Protein AF-A0A7Y5QGY8-F1 (afdb_monomer_lite)

Structure (mmCIF, N/CA/C/O backbone):
data_AF-A0A7Y5QGY8-F1
#
_entry.id   AF-A0A7Y5QGY8-F1
#
loop_
_atom_site.group_PDB
_atom_site.id
_atom_site.type_symbol
_atom_site.label_atom_id
_atom_site.label_alt_id
_atom_site.label_comp_id
_atom_site.label_asym_id
_atom_site.label_entity_id
_atom_site.label_seq_id
_atom_site.pdbx_PDB_ins_code
_atom_site.Cartn_x
_atom_site.Cartn_y
_atom_site.Cartn_z
_atom_site.occupancy
_atom_site.B_iso_or_equiv
_atom_site.auth_seq_id
_atom_site.auth_comp_id
_atom_site.auth_asym_id
_atom_site.auth_atom_id
_atom_site.pdbx_PDB_model_num
ATOM 1 N N . VAL A 1 1 ? -10.391 1.246 -21.390 1.00 39.66 1 VAL A N 1
ATOM 2 C CA . VAL A 1 1 ? -10.510 1.696 -22.800 1.00 39.66 1 VAL A CA 1
ATOM 3 C C . VAL A 1 1 ? -9.144 2.037 -23.388 1.00 39.66 1 VAL A C 1
ATOM 5 O O . VAL A 1 1 ? -8.747 1.354 -24.314 1.00 39.66 1 VAL A O 1
ATOM 8 N N . TYR A 1 2 ? -8.371 2.968 -22.811 1.00 42.78 2 TYR A N 1
ATOM 9 C CA . TYR A 1 2 ? -7.034 3.327 -23.326 1.00 42.78 2 TYR A CA 1
ATOM 10 C C . TYR A 1 2 ? -6.026 2.159 -23.296 1.00 42.78 2 TYR A C 1
ATOM 12 O O . TYR A 1 2 ? -5.508 1.772 -24.331 1.00 42.78 2 TYR A O 1
ATOM 20 N N . ALA A 1 3 ? -5.871 1.477 -22.153 1.00 42.97 3 ALA A N 1
ATOM 21 C CA . ALA A 1 3 ? -5.042 0.266 -22.050 1.00 42.97 3 ALA A CA 1
ATOM 22 C C . ALA A 1 3 ? -5.498 -0.883 -22.979 1.00 42.97 3 ALA A C 1
ATOM 24 O O . ALA A 1 3 ? -4.686 -1.688 -23.412 1.00 42.97 3 ALA A O 1
ATOM 25 N N . ALA A 1 4 ? -6.793 -0.943 -23.318 1.00 43.06 4 ALA A N 1
ATOM 26 C CA . ALA A 1 4 ? -7.343 -1.942 -24.236 1.00 43.06 4 ALA A CA 1
ATOM 27 C C . ALA A 1 4 ? -7.070 -1.585 -25.707 1.00 43.06 4 ALA A C 1
ATOM 29 O O . ALA A 1 4 ? -6.765 -2.472 -26.490 1.00 43.06 4 ALA A O 1
ATOM 30 N N . LEU A 1 5 ? -7.114 -0.297 -26.066 1.00 44.53 5 LEU A N 1
ATOM 31 C CA . LEU A 1 5 ? -6.685 0.210 -27.376 1.00 44.53 5 LEU A CA 1
ATOM 32 C C . LEU A 1 5 ? -5.182 0.000 -27.597 1.00 44.53 5 LEU A C 1
ATOM 34 O O . LEU A 1 5 ? -4.765 -0.339 -28.698 1.00 44.53 5 LEU A O 1
ATOM 38 N N . VAL A 1 6 ? -4.400 0.145 -26.530 1.00 48.50 6 VAL A N 1
ATOM 39 C CA . VAL A 1 6 ? -2.947 -0.042 -26.500 1.00 48.50 6 VAL A CA 1
ATOM 40 C C . VAL A 1 6 ? -2.548 -1.523 -26.589 1.00 48.50 6 VAL A C 1
ATOM 42 O O . VAL A 1 6 ? -1.654 -1.884 -27.350 1.00 48.50 6 VAL A O 1
ATOM 45 N N . LEU A 1 7 ? -3.251 -2.413 -25.880 1.00 46.03 7 LEU A N 1
ATOM 46 C CA . LEU A 1 7 ? -3.074 -3.861 -26.033 1.00 46.03 7 LEU A CA 1
ATOM 47 C C . LEU A 1 7 ? -3.529 -4.330 -27.427 1.00 46.03 7 LEU A C 1
ATOM 49 O O . LEU A 1 7 ? -2.897 -5.191 -28.030 1.00 46.03 7 LEU A O 1
ATOM 53 N N . TYR A 1 8 ? -4.599 -3.736 -27.962 1.00 48.94 8 TYR A N 1
ATOM 54 C CA . TYR A 1 8 ? -5.118 -4.029 -29.297 1.00 48.94 8 TYR A CA 1
ATOM 55 C C . TYR A 1 8 ? -4.162 -3.587 -30.415 1.00 48.94 8 TYR A C 1
ATOM 57 O O . TYR A 1 8 ? -3.969 -4.347 -31.359 1.00 48.94 8 TYR A O 1
ATOM 65 N N . SER A 1 9 ? -3.525 -2.414 -30.317 1.00 49.47 9 SER A N 1
ATOM 66 C CA . SER A 1 9 ? -2.529 -1.971 -31.305 1.00 49.47 9 SER A CA 1
ATOM 67 C C . SER A 1 9 ? -1.254 -2.818 -31.263 1.00 49.47 9 SER A C 1
ATOM 69 O O . SER A 1 9 ? -0.756 -3.200 -32.320 1.00 49.47 9 SER A O 1
ATOM 71 N N . ALA A 1 10 ? -0.789 -3.197 -30.067 1.00 47.53 10 ALA A N 1
ATOM 72 C CA . ALA A 1 10 ? 0.353 -4.096 -29.891 1.00 47.53 10 ALA A CA 1
ATOM 73 C C . ALA A 1 10 ? 0.081 -5.518 -30.425 1.00 47.53 10 ALA A C 1
ATOM 75 O O . ALA A 1 10 ? 0.947 -6.115 -31.062 1.00 47.53 10 ALA A O 1
ATOM 76 N N . LEU A 1 11 ? -1.131 -6.054 -30.225 1.00 46.38 11 LEU A N 1
ATOM 77 C CA . LEU A 1 11 ? -1.524 -7.390 -30.700 1.00 46.38 11 LEU A CA 1
ATOM 78 C C . LEU A 1 11 ? -1.772 -7.461 -32.215 1.00 46.38 11 LEU A C 1
ATOM 80 O O . LEU A 1 11 ? -1.704 -8.547 -32.787 1.00 46.38 11 LEU A O 1
ATOM 84 N N . ARG A 1 12 ? -2.062 -6.336 -32.884 1.00 46.28 12 ARG A N 1
ATOM 85 C CA . ARG A 1 12 ? -2.383 -6.317 -34.325 1.00 46.28 12 ARG A CA 1
ATOM 86 C C . ARG A 1 12 ? -1.156 -6.277 -35.243 1.00 46.28 12 ARG A C 1
ATOM 88 O O . ARG A 1 12 ? -1.328 -6.221 -36.456 1.00 46.28 12 ARG A O 1
ATOM 95 N N . GLY A 1 13 ? 0.060 -6.287 -34.691 1.00 45.06 13 GLY A N 1
ATOM 96 C CA . GLY A 1 13 ? 1.308 -6.382 -35.459 1.00 45.06 13 GLY A CA 1
ATOM 97 C C . GLY A 1 13 ? 1.661 -5.152 -36.307 1.00 45.06 13 GLY A C 1
ATOM 98 O O . GLY A 1 13 ? 2.666 -5.171 -37.011 1.00 45.06 13 GLY A O 1
ATOM 99 N N . GLY A 1 14 ? 0.876 -4.073 -36.242 1.00 51.16 14 GLY A N 1
ATOM 100 C CA . GLY A 1 14 ? 1.267 -2.790 -36.813 1.00 51.16 14 GLY A CA 1
ATOM 101 C C . GLY A 1 14 ? 2.257 -2.133 -35.868 1.00 51.16 14 GLY A C 1
ATOM 102 O O . GLY A 1 14 ? 1.840 -1.661 -34.813 1.00 51.16 14 GLY A O 1
ATOM 103 N N . GLN A 1 15 ? 3.550 -2.129 -36.210 1.00 50.31 15 GLN A N 1
ATOM 104 C CA . GLN A 1 15 ? 4.524 -1.373 -35.429 1.00 50.31 15 GLN A CA 1
ATOM 105 C C . GLN A 1 15 ? 4.071 0.093 -35.394 1.00 50.31 15 GLN A C 1
ATOM 107 O O . GLN A 1 15 ? 3.980 0.718 -36.455 1.00 50.31 15 GLN A O 1
ATOM 112 N N . PRO A 1 16 ? 3.728 0.648 -34.217 1.00 53.75 16 PRO A N 1
ATOM 113 C CA . PRO A 1 16 ? 3.480 2.073 -34.121 1.00 53.75 16 PRO A CA 1
ATOM 114 C C . PR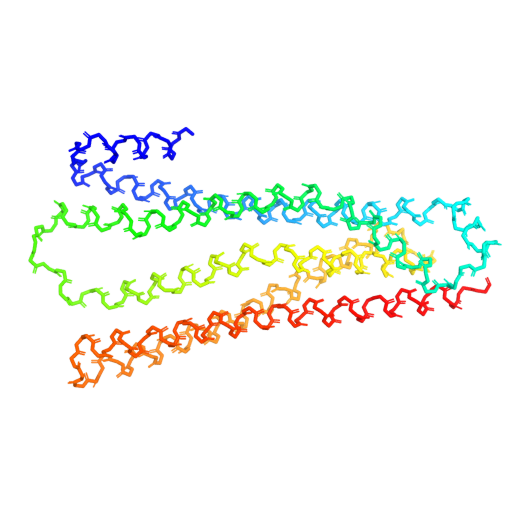O A 1 16 ? 4.762 2.778 -34.564 1.00 53.75 16 PRO A C 1
ATOM 116 O O . PRO A 1 16 ? 5.849 2.432 -34.105 1.00 53.75 16 PRO A O 1
ATOM 119 N N . GLY A 1 17 ? 4.655 3.754 -35.468 1.00 57.09 17 GLY A N 1
ATOM 120 C CA . GLY A 1 17 ? 5.804 4.593 -35.801 1.00 57.09 17 GLY A CA 1
ATOM 121 C C . GLY A 1 17 ? 6.387 5.216 -34.526 1.00 57.09 17 GLY A C 1
ATOM 122 O O . GLY A 1 17 ? 5.649 5.463 -33.565 1.00 57.09 17 GLY A O 1
ATOM 123 N N . ALA A 1 18 ? 7.691 5.505 -34.520 1.00 57.75 18 ALA A N 1
ATOM 124 C CA . ALA A 1 18 ? 8.399 6.114 -33.388 1.00 57.75 18 ALA A CA 1
ATOM 125 C C . ALA A 1 18 ? 7.620 7.240 -32.656 1.00 57.75 18 ALA A C 1
ATOM 127 O O . ALA A 1 18 ? 7.513 7.167 -31.430 1.00 57.75 18 ALA A O 1
ATOM 128 N N . PRO A 1 19 ? 6.974 8.217 -33.341 1.00 61.09 19 PRO A N 1
ATOM 129 C CA . PRO A 1 19 ? 6.219 9.267 -32.649 1.00 61.09 19 PRO A CA 1
ATOM 130 C C . PRO A 1 19 ? 4.968 8.751 -31.922 1.00 61.09 19 PRO A C 1
ATOM 132 O O . PRO A 1 19 ? 4.626 9.256 -30.859 1.00 61.09 19 PRO A O 1
ATOM 135 N N . THR A 1 20 ? 4.290 7.727 -32.452 1.00 65.44 20 THR A N 1
ATOM 136 C CA . THR A 1 20 ? 3.120 7.126 -31.789 1.00 65.44 20 THR A CA 1
ATOM 137 C C . THR A 1 20 ? 3.504 6.275 -30.583 1.00 65.44 20 THR A C 1
ATOM 139 O O . THR A 1 20 ? 2.789 6.300 -29.588 1.00 65.44 20 THR A O 1
ATOM 142 N N . ALA A 1 21 ? 4.628 5.556 -30.628 1.00 62.22 21 ALA A N 1
ATOM 143 C CA . ALA A 1 21 ? 5.097 4.768 -29.488 1.00 62.22 21 ALA A CA 1
ATOM 144 C C . ALA A 1 21 ? 5.509 5.663 -28.304 1.00 62.22 21 ALA A C 1
ATOM 146 O O . ALA A 1 21 ? 5.173 5.360 -27.160 1.00 62.22 21 ALA A O 1
ATOM 147 N N . LEU A 1 22 ? 6.156 6.798 -28.588 1.00 65.06 22 LEU A N 1
ATOM 148 C CA . LEU A 1 22 ? 6.588 7.763 -27.576 1.00 65.06 22 LEU A CA 1
ATOM 149 C C . LEU A 1 22 ? 5.401 8.493 -26.923 1.00 65.06 22 LEU A C 1
ATOM 151 O O . LEU A 1 22 ? 5.303 8.526 -25.699 1.00 65.06 22 LEU A O 1
ATOM 155 N N . LEU A 1 23 ? 4.428 8.953 -27.722 1.00 67.81 23 LEU A N 1
ATOM 156 C CA . LEU A 1 23 ? 3.161 9.511 -27.217 1.00 67.81 23 LEU A CA 1
ATOM 157 C C . LEU A 1 23 ? 2.406 8.524 -26.314 1.00 67.81 23 LEU A C 1
ATOM 159 O O . LEU A 1 23 ? 1.817 8.915 -25.307 1.00 67.81 23 LEU A O 1
ATOM 163 N N . LEU A 1 24 ? 2.414 7.235 -26.668 1.00 65.94 24 LEU A N 1
ATOM 164 C CA . LEU A 1 24 ? 1.777 6.187 -25.870 1.00 65.94 24 LEU A CA 1
ATOM 165 C C . LEU A 1 24 ? 2.524 5.911 -24.560 1.00 65.94 24 LEU A C 1
ATOM 167 O O . LEU A 1 24 ? 1.867 5.653 -23.549 1.00 65.94 24 LEU A O 1
ATOM 171 N N . ALA A 1 25 ? 3.857 5.982 -24.557 1.00 65.81 25 ALA A N 1
ATOM 172 C CA . ALA A 1 25 ? 4.658 5.845 -23.344 1.00 65.81 25 ALA A CA 1
ATOM 173 C C . ALA A 1 25 ? 4.402 7.010 -22.370 1.00 65.81 25 ALA A C 1
ATOM 175 O O . ALA A 1 25 ? 4.058 6.762 -21.216 1.00 65.81 25 ALA A O 1
ATOM 176 N N . GLU A 1 26 ? 4.446 8.262 -22.838 1.00 70.12 26 GLU A N 1
ATOM 177 C CA . GLU A 1 26 ? 4.179 9.451 -22.008 1.00 70.12 26 GLU A CA 1
ATOM 178 C C . GLU A 1 26 ? 2.745 9.480 -21.454 1.00 70.12 26 GLU A C 1
ATOM 180 O O . GLU A 1 26 ? 2.516 9.743 -20.265 1.00 70.12 26 GLU A O 1
ATOM 185 N N . ALA A 1 27 ? 1.755 9.169 -22.300 1.00 70.12 27 ALA A N 1
ATOM 186 C CA . ALA A 1 27 ? 0.362 9.067 -21.873 1.00 70.12 27 ALA A CA 1
ATOM 187 C C . ALA A 1 27 ? 0.171 7.930 -20.856 1.00 70.12 27 ALA A C 1
ATOM 189 O O . ALA A 1 27 ? -0.592 8.068 -19.895 1.00 70.12 27 ALA A O 1
ATOM 190 N N . GLY A 1 28 ? 0.872 6.813 -21.053 1.00 69.25 28 GLY A N 1
ATOM 191 C CA . GLY A 1 28 ? 0.851 5.661 -20.166 1.00 69.25 28 GLY A CA 1
ATOM 192 C C . GLY A 1 28 ? 1.468 5.942 -18.793 1.00 69.25 28 GLY A C 1
ATOM 193 O O . GLY A 1 28 ? 0.862 5.598 -17.776 1.00 69.25 28 GLY A O 1
ATOM 194 N N . GLU A 1 29 ? 2.607 6.634 -18.741 1.00 71.12 29 GLU A N 1
ATOM 195 C CA . GLU A 1 29 ? 3.231 7.078 -17.488 1.00 71.12 29 GLU A CA 1
ATOM 196 C C . GLU A 1 29 ? 2.352 8.074 -16.734 1.00 71.12 29 GLU A C 1
ATOM 198 O O . GLU A 1 29 ? 2.126 7.920 -15.531 1.00 71.12 29 GLU A O 1
ATOM 203 N N . SER A 1 30 ? 1.775 9.041 -17.450 1.00 74.25 30 SER A N 1
ATOM 204 C CA . SER A 1 30 ? 0.845 10.019 -16.876 1.00 74.25 30 SER A CA 1
ATOM 205 C C . SER A 1 30 ? -0.403 9.337 -16.301 1.00 74.25 30 SER A C 1
ATOM 207 O O . SER A 1 30 ? -0.834 9.639 -15.184 1.00 74.25 30 SER A O 1
ATOM 209 N N . ALA A 1 31 ? -0.966 8.365 -17.027 1.00 71.50 31 ALA A N 1
ATOM 210 C CA . ALA A 1 31 ? -2.110 7.580 -16.570 1.00 71.50 31 ALA A CA 1
ATOM 211 C C . ALA A 1 31 ? -1.762 6.694 -15.364 1.00 71.50 31 ALA A C 1
ATOM 213 O O . ALA A 1 31 ? -2.554 6.601 -14.424 1.00 71.50 31 ALA A O 1
ATOM 214 N N . ALA A 1 32 ? -0.583 6.068 -15.359 1.00 70.50 32 ALA A N 1
ATOM 215 C CA . ALA A 1 32 ? -0.102 5.280 -14.230 1.00 70.50 32 ALA A CA 1
ATOM 216 C C . ALA A 1 32 ? 0.105 6.154 -12.983 1.00 70.50 32 ALA A C 1
ATOM 218 O O . ALA A 1 32 ? -0.367 5.792 -11.903 1.00 70.50 32 ALA A O 1
ATOM 219 N N . GLY A 1 33 ? 0.718 7.332 -13.131 1.00 70.94 33 GLY A N 1
ATOM 220 C CA . GLY A 1 33 ? 0.867 8.316 -12.057 1.00 70.94 33 GLY A CA 1
ATOM 221 C C . GLY A 1 33 ? -0.481 8.758 -11.484 1.00 70.94 33 GLY A C 1
ATOM 222 O O . GLY A 1 33 ? -0.680 8.751 -10.266 1.00 70.94 33 GLY A O 1
ATOM 223 N N . LEU A 1 34 ? -1.455 9.043 -12.350 1.00 74.25 34 LEU A N 1
ATOM 224 C CA . LEU A 1 34 ? -2.811 9.399 -11.933 1.00 74.25 34 LEU A CA 1
ATOM 225 C C . LEU A 1 34 ? -3.509 8.244 -11.195 1.00 74.25 34 LEU A C 1
ATOM 227 O O . LEU A 1 34 ? -4.125 8.468 -10.154 1.00 74.25 34 LEU A O 1
ATOM 231 N N . LEU A 1 35 ? -3.372 7.001 -11.668 1.00 75.56 35 LEU A N 1
ATOM 232 C CA . LEU A 1 35 ? -3.902 5.815 -10.984 1.00 75.56 35 LEU A CA 1
ATOM 233 C C . LEU A 1 35 ? -3.257 5.599 -9.609 1.00 75.56 35 LEU A 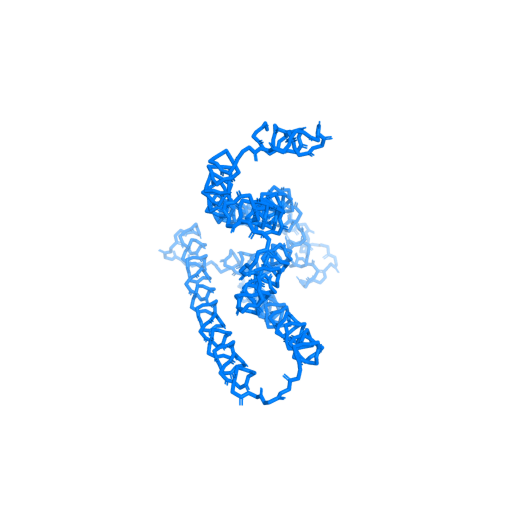C 1
ATOM 235 O O . LEU A 1 35 ? -3.956 5.239 -8.658 1.00 75.56 35 LEU A O 1
ATOM 239 N N . LEU A 1 36 ? -1.954 5.859 -9.472 1.00 73.81 36 LEU A N 1
ATOM 240 C CA . LEU A 1 36 ? -1.261 5.806 -8.184 1.00 73.81 36 LEU A CA 1
ATOM 241 C C . LEU A 1 36 ? -1.813 6.858 -7.212 1.00 73.81 36 LEU A C 1
ATOM 243 O O . LEU A 1 36 ? -2.150 6.508 -6.078 1.00 73.81 36 LEU A O 1
ATOM 247 N N . ILE A 1 37 ? -2.001 8.104 -7.657 1.00 78.88 37 ILE A N 1
ATOM 248 C CA . ILE A 1 37 ? -2.597 9.179 -6.843 1.00 78.88 37 ILE A CA 1
ATOM 249 C C . ILE A 1 37 ? -4.034 8.827 -6.435 1.00 78.88 37 ILE A C 1
ATOM 251 O O . ILE A 1 37 ? -4.385 8.903 -5.254 1.00 78.88 37 ILE A O 1
ATOM 255 N N . LEU A 1 38 ? -4.860 8.368 -7.379 1.00 78.12 38 LEU A N 1
ATOM 256 C CA . LEU A 1 38 ? -6.226 7.927 -7.084 1.00 78.12 38 LEU A CA 1
ATOM 257 C C . LEU A 1 38 ? -6.247 6.758 -6.092 1.00 78.12 38 LEU A C 1
ATOM 259 O O . LEU A 1 38 ? -7.121 6.701 -5.227 1.00 78.12 38 LEU A O 1
ATOM 263 N N . SER A 1 39 ? -5.271 5.849 -6.160 1.00 80.94 39 SER A N 1
ATOM 264 C CA . SER A 1 39 ? -5.166 4.734 -5.217 1.00 80.94 39 SER A CA 1
ATOM 265 C C . SER A 1 39 ? -4.800 5.177 -3.792 1.00 80.94 39 SER A C 1
ATOM 267 O O . SER A 1 39 ? -5.234 4.541 -2.829 1.00 80.94 39 SER A O 1
ATOM 269 N N . LEU A 1 40 ? -4.052 6.277 -3.635 1.00 81.06 40 LEU A N 1
ATOM 270 C CA . LEU A 1 40 ? -3.796 6.902 -2.332 1.00 81.06 40 LEU A CA 1
ATOM 271 C C . LEU A 1 40 ? -5.076 7.533 -1.773 1.00 81.06 40 LEU A C 1
ATOM 273 O O . LEU A 1 40 ? -5.408 7.306 -0.610 1.00 81.06 40 LEU A O 1
ATOM 277 N N . GLY A 1 41 ? -5.838 8.239 -2.613 1.00 83.31 41 GLY A N 1
ATOM 278 C CA . GLY A 1 41 ? -7.158 8.761 -2.245 1.00 83.31 41 GLY A CA 1
ATOM 279 C C . GLY A 1 41 ? -8.131 7.651 -1.832 1.00 83.31 41 GLY A C 1
ATOM 280 O O . GLY A 1 41 ? -8.788 7.738 -0.796 1.00 83.31 41 GLY A O 1
ATOM 281 N N . ALA A 1 42 ? -8.164 6.548 -2.578 1.00 83.31 42 ALA A N 1
ATOM 282 C CA . ALA A 1 42 ? -8.973 5.384 -2.232 1.00 83.31 42 ALA A CA 1
ATOM 283 C C . ALA A 1 42 ? -8.509 4.712 -0.922 1.00 83.31 42 ALA A C 1
ATOM 285 O O . ALA A 1 42 ? -9.341 4.223 -0.157 1.00 83.31 42 ALA A O 1
ATOM 286 N N . ALA A 1 43 ? -7.204 4.714 -0.624 1.00 83.75 43 ALA A N 1
ATOM 287 C CA . ALA A 1 43 ? -6.678 4.222 0.650 1.00 83.75 43 ALA A CA 1
ATOM 288 C C . ALA A 1 43 ? -7.092 5.110 1.837 1.00 83.75 43 ALA A C 1
ATOM 290 O O . ALA A 1 43 ? -7.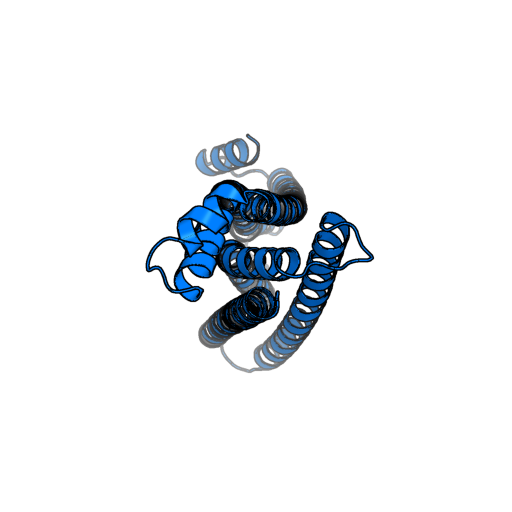405 4.587 2.904 1.00 83.75 43 ALA A O 1
ATOM 291 N N . LEU A 1 44 ? -7.168 6.433 1.652 1.00 84.62 44 LEU A N 1
ATOM 292 C CA . LEU A 1 44 ? -7.756 7.333 2.652 1.00 84.62 44 LEU A CA 1
ATOM 293 C C . LEU A 1 44 ? -9.230 6.991 2.897 1.00 84.62 44 LEU A C 1
ATOM 295 O O . LEU A 1 44 ? -9.645 6.857 4.047 1.00 84.62 44 LEU A O 1
ATOM 299 N N . LEU A 1 45 ? -10.015 6.791 1.833 1.00 84.88 45 LEU A N 1
ATOM 300 C CA . LEU A 1 45 ? -11.427 6.406 1.953 1.00 84.88 45 LEU A CA 1
ATOM 301 C C . LEU A 1 45 ? -11.606 5.063 2.675 1.00 84.88 45 LEU A C 1
ATOM 303 O O . LEU A 1 45 ? -12.501 4.939 3.511 1.00 84.88 45 LEU A O 1
ATOM 307 N N . LEU A 1 46 ? -10.737 4.083 2.406 1.00 85.31 46 LEU A N 1
ATOM 308 C CA . LEU A 1 46 ? -10.682 2.821 3.148 1.00 85.31 46 LEU A CA 1
ATOM 309 C C . LEU A 1 46 ? -10.462 3.065 4.648 1.00 85.31 46 LEU A C 1
ATOM 311 O O . LEU A 1 46 ? -11.181 2.498 5.471 1.00 85.31 46 LEU A O 1
ATOM 315 N N . ASP A 1 47 ? -9.498 3.911 5.009 1.00 85.25 47 ASP A N 1
ATOM 316 C CA . ASP A 1 47 ? -9.196 4.202 6.410 1.00 85.25 47 ASP A CA 1
ATOM 317 C C . ASP A 1 47 ? -10.381 4.875 7.123 1.00 85.25 47 ASP A C 1
ATOM 319 O O . ASP A 1 47 ? -10.733 4.496 8.245 1.00 85.25 47 ASP A O 1
ATOM 323 N N . PHE A 1 48 ? -11.045 5.823 6.453 1.00 84.88 48 PHE A N 1
ATOM 324 C CA . PHE A 1 48 ? -12.269 6.458 6.950 1.00 84.88 48 PHE A CA 1
ATOM 325 C C . PHE A 1 48 ? -13.432 5.466 7.081 1.00 84.88 48 PHE A C 1
ATOM 327 O O . PHE A 1 48 ? -14.178 5.516 8.062 1.00 84.88 48 PHE A O 1
ATOM 334 N N . ALA A 1 49 ? -13.586 4.540 6.133 1.00 84.00 49 ALA A N 1
ATOM 335 C CA . ALA A 1 49 ? -14.610 3.502 6.198 1.00 84.00 49 ALA A CA 1
ATOM 336 C C . ALA A 1 49 ? -14.385 2.560 7.392 1.00 84.00 49 ALA A C 1
ATOM 338 O O . ALA A 1 49 ? -15.332 2.271 8.126 1.00 84.00 49 ALA A O 1
ATOM 339 N N . CYS A 1 50 ? -13.139 2.136 7.630 1.00 84.56 50 CYS A N 1
ATOM 340 C CA . CYS A 1 50 ? -12.762 1.338 8.801 1.00 84.56 50 CYS A CA 1
ATOM 341 C C . CYS A 1 50 ? -13.044 2.086 10.109 1.00 84.56 50 CYS A C 1
ATOM 343 O O . CYS A 1 50 ? -13.589 1.506 11.047 1.00 84.56 50 CYS A O 1
ATOM 345 N N . LEU A 1 51 ? -12.726 3.382 10.161 1.00 85.25 51 LEU A N 1
ATOM 346 C CA . LEU A 1 51 ? -12.987 4.215 11.331 1.00 85.25 51 LEU A CA 1
ATOM 347 C C . LEU A 1 51 ? -14.489 4.326 11.633 1.00 85.25 51 LEU A C 1
ATOM 349 O O . LEU A 1 51 ? -14.913 4.092 12.765 1.00 85.25 51 LEU A O 1
ATOM 353 N N . ASN A 1 52 ? -15.303 4.621 10.618 1.00 84.38 52 ASN A N 1
ATOM 354 C CA . ASN A 1 52 ? -16.758 4.693 10.760 1.00 84.38 52 ASN A CA 1
ATOM 355 C C . ASN A 1 52 ? -17.366 3.345 11.171 1.00 84.38 52 ASN A C 1
ATOM 357 O O . ASN A 1 52 ? -18.271 3.305 12.005 1.00 84.38 52 ASN A O 1
ATOM 361 N N . ALA A 1 53 ? -16.864 2.239 10.615 1.00 83.12 53 ALA A N 1
ATOM 362 C CA . ALA A 1 53 ? -17.289 0.899 11.004 1.00 83.12 53 ALA A CA 1
ATOM 363 C C . ALA A 1 53 ? -16.963 0.613 12.479 1.00 83.12 53 ALA A C 1
ATOM 365 O O . ALA A 1 53 ? -17.829 0.135 13.206 1.00 83.12 53 ALA A O 1
ATOM 366 N N . ALA A 1 54 ? -15.758 0.966 12.939 1.00 82.06 54 ALA A N 1
ATOM 367 C CA . ALA A 1 54 ? -15.344 0.789 14.332 1.00 82.06 54 ALA A CA 1
ATOM 368 C C . ALA A 1 54 ? -16.238 1.557 15.317 1.00 82.06 54 ALA A C 1
ATOM 370 O O . ALA A 1 54 ? -16.639 0.996 16.338 1.00 82.06 54 ALA A O 1
ATOM 371 N N . PHE A 1 55 ? -16.613 2.800 14.993 1.00 79.62 55 PHE A N 1
ATOM 372 C CA . PHE A 1 55 ? -17.543 3.568 15.827 1.00 79.62 55 PHE A CA 1
ATOM 373 C C . PHE A 1 55 ? -18.926 2.925 15.899 1.00 79.62 55 PHE A C 1
ATOM 375 O O . PHE A 1 55 ? -19.425 2.702 17.000 1.00 79.62 55 PHE A O 1
ATOM 382 N N . ARG A 1 56 ? -19.508 2.543 14.755 1.00 80.62 56 ARG A N 1
ATOM 383 C CA . ARG A 1 56 ? -20.833 1.899 14.718 1.00 80.62 56 ARG A CA 1
ATOM 384 C C . ARG A 1 56 ? -20.867 0.590 15.505 1.00 80.62 56 ARG A C 1
ATOM 386 O O . ARG A 1 56 ? -21.823 0.335 16.229 1.00 80.62 56 ARG A O 1
ATOM 393 N N . VAL A 1 57 ? -19.820 -0.224 15.376 1.00 77.19 57 VAL A N 1
ATOM 394 C CA . VAL A 1 57 ? -19.706 -1.521 16.058 1.00 77.19 57 VAL A CA 1
ATOM 395 C C . VAL A 1 57 ? -19.630 -1.356 17.584 1.00 77.19 57 VAL A C 1
ATOM 397 O O . VAL A 1 57 ? -20.209 -2.154 18.315 1.00 77.19 57 VAL A O 1
ATOM 400 N N . LEU A 1 58 ? -18.977 -0.304 18.088 1.00 70.44 58 LEU A N 1
ATOM 401 C CA . LEU A 1 58 ? -18.882 -0.049 19.532 1.00 70.44 58 LEU A CA 1
ATOM 402 C C . LEU A 1 58 ? -20.084 0.702 20.114 1.00 70.44 58 LEU A C 1
ATOM 404 O O . LEU A 1 58 ? -20.380 0.549 21.301 1.00 70.44 58 LEU A O 1
ATOM 408 N N . GLU A 1 59 ? -20.775 1.501 19.304 1.00 70.38 59 GLU A N 1
ATOM 409 C CA . GLU A 1 59 ? -21.966 2.251 19.715 1.00 70.38 59 GLU A CA 1
ATOM 410 C C . GLU A 1 59 ? -23.194 1.345 19.910 1.00 70.38 59 GLU A C 1
ATOM 412 O O . GLU A 1 59 ? -24.084 1.672 20.697 1.00 70.38 59 GLU A O 1
ATOM 417 N N . GLN A 1 60 ? -23.209 0.158 19.290 1.00 65.69 60 GLN A N 1
ATOM 418 C CA . GLN A 1 60 ? -24.204 -0.894 19.522 1.00 65.69 60 GLN A CA 1
ATOM 419 C C . GLN A 1 60 ? -24.066 -1.508 20.932 1.00 65.69 60 GLN A C 1
ATOM 421 O O . GLN A 1 60 ? -23.616 -2.642 21.114 1.00 65.69 60 GLN A O 1
ATOM 426 N N . ARG A 1 61 ? -24.485 -0.750 21.954 1.00 55.75 61 ARG A N 1
ATOM 427 C CA . ARG A 1 61 ? -24.470 -1.149 23.375 1.00 55.75 61 ARG A CA 1
ATOM 428 C C . ARG A 1 61 ? -25.165 -2.491 23.616 1.00 55.75 61 ARG A C 1
ATOM 430 O O . ARG A 1 61 ? -24.609 -3.330 24.306 1.00 55.75 61 ARG A O 1
ATOM 437 N N . ALA A 1 62 ? -26.292 -2.746 22.948 1.00 50.41 62 ALA A N 1
ATOM 438 C CA . ALA A 1 62 ? -27.054 -3.988 23.103 1.00 50.41 62 ALA A CA 1
ATOM 439 C C . ALA A 1 62 ? -26.254 -5.258 22.744 1.00 50.41 62 ALA A C 1
ATOM 441 O O . ALA A 1 62 ? -26.384 -6.278 23.414 1.00 50.41 62 ALA A O 1
ATOM 442 N N . VAL A 1 63 ? -25.392 -5.202 21.721 1.00 54.03 63 VAL A N 1
ATOM 443 C CA . VAL A 1 63 ? -24.544 -6.340 21.317 1.00 54.03 63 VAL A CA 1
ATOM 444 C C . VAL A 1 63 ? -23.376 -6.515 22.287 1.00 54.03 63 VAL A C 1
ATOM 446 O O . VAL A 1 63 ? -23.019 -7.642 22.620 1.00 54.03 63 VAL A O 1
ATOM 449 N N . ASN A 1 64 ? -22.814 -5.412 22.790 1.00 55.78 64 ASN A N 1
ATOM 450 C CA . ASN A 1 64 ? -21.796 -5.449 23.840 1.00 55.78 64 ASN A CA 1
ATOM 451 C C . ASN A 1 64 ? -22.337 -6.039 25.144 1.00 55.78 64 ASN A C 1
ATOM 453 O O . ASN A 1 64 ? -21.652 -6.845 25.768 1.00 55.78 64 ASN A O 1
ATOM 457 N N . ASP A 1 65 ? -23.560 -5.687 25.525 1.00 58.34 65 ASP A N 1
ATOM 458 C CA . ASP A 1 65 ? -24.199 -6.201 26.734 1.00 58.34 65 ASP A CA 1
ATOM 459 C C . ASP A 1 65 ? -24.567 -7.686 26.575 1.00 58.34 65 ASP A C 1
ATOM 461 O O . ASP A 1 65 ? -24.278 -8.482 27.465 1.00 58.34 65 ASP A O 1
ATOM 465 N N . LEU A 1 66 ? -25.073 -8.107 25.409 1.00 51.56 66 LEU A N 1
ATOM 466 C CA . LEU A 1 66 ? -25.308 -9.526 25.094 1.00 51.56 66 LEU A CA 1
ATOM 467 C C . LEU A 1 66 ? -24.014 -10.358 25.082 1.00 51.56 66 LEU A C 1
ATOM 469 O O . LEU A 1 66 ? -23.992 -11.479 25.591 1.00 51.56 66 LEU A O 1
ATOM 473 N N . LEU A 1 67 ? -22.919 -9.816 24.541 1.00 56.34 67 LEU A N 1
ATOM 474 C CA . LEU A 1 67 ? -21.614 -10.482 24.542 1.00 56.34 67 LEU A CA 1
ATOM 475 C C . LEU A 1 67 ? -20.996 -10.545 25.946 1.00 56.34 67 LEU A C 1
ATOM 477 O O . LEU A 1 67 ? -20.392 -11.562 26.278 1.00 56.34 67 LEU A O 1
ATOM 481 N N . ARG A 1 68 ? -21.190 -9.516 26.782 1.00 57.41 68 ARG A N 1
ATOM 482 C CA . ARG A 1 68 ? -20.791 -9.510 28.203 1.00 57.41 68 ARG A CA 1
ATOM 483 C C . ARG A 1 68 ? -21.596 -10.498 29.051 1.00 57.41 68 ARG A C 1
ATOM 485 O O . ARG A 1 68 ? -21.052 -11.059 29.995 1.00 57.41 68 ARG A O 1
ATOM 492 N N . LEU A 1 69 ? -22.872 -10.708 28.721 1.00 56.28 69 LEU A N 1
ATOM 493 C CA . LEU A 1 69 ? -23.747 -11.687 29.380 1.00 56.28 69 LEU A CA 1
ATOM 494 C C . LEU A 1 69 ? -23.467 -13.131 28.931 1.00 56.28 69 LEU A C 1
ATOM 496 O O . LEU A 1 69 ? -23.794 -14.082 29.642 1.00 56.28 69 LEU A O 1
ATOM 500 N N . SER A 1 70 ? -22.847 -13.318 27.765 1.00 58.34 70 SER A N 1
ATOM 501 C CA . SER A 1 70 ? -22.355 -14.622 27.322 1.00 58.34 70 SER A CA 1
ATOM 502 C C . SER A 1 70 ? -21.058 -14.997 28.061 1.00 58.34 70 SER A C 1
ATOM 504 O O . SER A 1 70 ? -20.272 -14.126 28.418 1.00 58.34 70 SER A O 1
ATOM 506 N N . ARG A 1 71 ? -20.765 -16.296 28.256 1.00 64.00 71 ARG A N 1
ATOM 507 C CA . ARG A 1 71 ? -19.496 -16.786 28.863 1.00 64.00 71 ARG A CA 1
ATOM 508 C C . ARG A 1 71 ? -18.252 -16.536 27.986 1.00 64.00 71 ARG A C 1
ATOM 510 O O . ARG A 1 71 ? -17.267 -17.272 28.059 1.00 64.00 71 ARG A O 1
ATOM 517 N N . VAL A 1 72 ? -18.297 -15.550 27.099 1.00 67.75 72 VAL A N 1
ATOM 518 C CA . VAL A 1 72 ? -17.204 -15.211 26.198 1.00 67.75 72 VAL A CA 1
ATOM 519 C C . VAL A 1 72 ? -16.211 -14.343 26.960 1.00 67.75 72 VAL A C 1
ATOM 521 O O . VAL A 1 72 ? -16.562 -13.330 27.556 1.00 67.75 72 VAL A O 1
ATOM 524 N N . SER A 1 73 ? -14.940 -14.746 26.948 1.00 73.75 73 SER A N 1
ATOM 525 C CA . SER A 1 73 ? -13.872 -13.924 27.523 1.00 73.75 73 SER A CA 1
ATOM 526 C C . SER A 1 73 ? -13.865 -12.531 26.879 1.00 73.75 73 SER A C 1
ATOM 528 O O . SER A 1 73 ? -14.070 -12.402 25.674 1.00 73.75 73 SER A O 1
ATOM 530 N N . ASN A 1 74 ? -13.547 -11.486 27.645 1.00 70.00 74 ASN A N 1
ATOM 531 C CA . ASN A 1 74 ? -13.424 -10.112 27.130 1.00 70.00 74 ASN A CA 1
ATOM 532 C C . ASN A 1 74 ? -12.490 -10.003 25.906 1.00 70.00 74 ASN A C 1
ATOM 534 O O . ASN A 1 74 ? -12.712 -9.197 25.004 1.00 70.00 74 ASN A O 1
ATOM 538 N N . ARG A 1 75 ? -11.480 -10.879 25.824 1.00 73.38 75 ARG A N 1
ATOM 539 C CA . ARG A 1 75 ? -10.616 -11.018 24.647 1.00 73.38 75 ARG A CA 1
ATOM 540 C C . ARG A 1 75 ? -11.387 -11.475 23.402 1.00 73.38 75 ARG A C 1
ATOM 542 O O . ARG A 1 75 ? -11.147 -10.958 22.316 1.00 73.38 75 ARG A O 1
ATOM 549 N N . GLY A 1 76 ? -12.332 -12.401 23.552 1.00 76.75 76 GLY A N 1
ATOM 550 C CA . GLY A 1 76 ? -13.222 -12.849 22.479 1.00 76.75 76 GLY A CA 1
ATOM 551 C C . GLY A 1 76 ? -14.091 -11.722 21.913 1.00 76.75 76 GLY A C 1
ATOM 552 O O . GLY A 1 76 ? -14.220 -11.626 20.696 1.00 76.75 76 GLY A O 1
ATOM 553 N N . ILE A 1 77 ? -14.587 -10.821 22.769 1.00 76.62 77 ILE A N 1
ATOM 554 C CA . ILE A 1 77 ? -15.398 -9.653 22.368 1.00 76.62 77 ILE A CA 1
ATOM 555 C C . ILE A 1 77 ? -14.583 -8.678 21.500 1.00 76.62 77 ILE A C 1
ATOM 557 O O . ILE A 1 77 ? -15.046 -8.173 20.478 1.00 76.62 77 ILE A O 1
ATOM 561 N N . ILE A 1 78 ? -13.327 -8.428 21.870 1.00 79.06 78 ILE A N 1
ATOM 562 C CA . ILE A 1 78 ? -12.444 -7.532 21.108 1.00 79.06 78 ILE A CA 1
ATOM 563 C C . ILE A 1 78 ? -12.082 -8.148 19.757 1.00 79.06 78 ILE A C 1
ATOM 565 O O . ILE A 1 78 ? -12.086 -7.455 18.738 1.00 79.06 78 ILE A O 1
ATOM 569 N N . VAL A 1 79 ? -11.811 -9.455 19.728 1.00 83.44 79 VAL A N 1
ATOM 570 C CA . VAL A 1 79 ? -11.521 -10.182 18.485 1.00 83.44 79 VAL A CA 1
ATOM 571 C C . VAL A 1 79 ? -12.736 -10.196 17.552 1.00 83.44 79 VAL A C 1
ATOM 573 O O . VAL A 1 79 ? -12.559 -10.006 16.347 1.00 83.44 79 VAL A O 1
ATOM 576 N N . SER A 1 80 ? -13.960 -10.349 18.072 1.00 82.62 80 SER A N 1
ATOM 577 C CA . SER A 1 80 ? -15.173 -10.279 17.245 1.00 82.62 80 SER A CA 1
ATOM 578 C C . SER A 1 80 ? -15.388 -8.885 16.654 1.00 82.62 80 SER A C 1
ATOM 580 O O . SER A 1 80 ? -15.674 -8.769 15.462 1.00 82.62 80 SER A O 1
ATOM 582 N N . HIS A 1 81 ? -15.172 -7.824 17.438 1.00 83.88 81 HIS A N 1
ATOM 583 C CA . HIS A 1 81 ? -15.282 -6.446 16.942 1.00 83.88 81 HIS A CA 1
ATOM 584 C C . HIS A 1 81 ? -14.225 -6.128 15.894 1.00 83.88 81 HIS A C 1
ATOM 586 O O . HIS A 1 81 ? -14.544 -5.588 14.837 1.00 83.88 81 HIS A O 1
ATOM 592 N N . TYR A 1 82 ? -12.979 -6.538 16.134 1.00 86.50 82 TYR A N 1
ATOM 593 C CA . TYR A 1 82 ? -11.915 -6.442 15.140 1.00 86.50 82 TYR A CA 1
ATOM 594 C C . TYR A 1 82 ? -12.294 -7.149 13.829 1.00 86.50 82 TYR A C 1
ATOM 596 O O . TYR A 1 82 ? -12.121 -6.579 12.750 1.00 86.50 82 TYR A O 1
ATOM 604 N N . ALA A 1 83 ? -12.856 -8.361 13.904 1.00 85.19 83 ALA A N 1
ATOM 605 C CA . ALA A 1 83 ? -13.303 -9.099 12.726 1.00 85.19 83 ALA A CA 1
ATOM 606 C C . ALA A 1 83 ? -14.435 -8.375 11.975 1.00 85.19 83 ALA A C 1
ATOM 608 O O . ALA A 1 83 ? -14.394 -8.307 10.746 1.00 85.19 83 ALA A O 1
ATOM 609 N N . ALA A 1 84 ? -15.397 -7.781 12.686 1.00 85.94 84 ALA A N 1
ATOM 610 C CA . ALA A 1 84 ? -16.493 -7.019 12.086 1.00 85.94 84 ALA A CA 1
ATOM 611 C C . ALA A 1 84 ? -16.003 -5.749 11.360 1.00 85.94 84 ALA A C 1
ATOM 613 O O . ALA A 1 84 ? -16.391 -5.497 10.211 1.00 85.94 84 ALA A O 1
ATOM 614 N N . VAL A 1 85 ? -15.096 -4.983 11.983 1.00 85.88 85 VAL A N 1
ATOM 615 C CA . VAL A 1 85 ? -14.465 -3.809 11.346 1.00 85.88 85 VAL A CA 1
ATOM 616 C C . VAL A 1 85 ? -13.704 -4.236 10.092 1.00 85.88 85 VAL A C 1
ATOM 618 O O . VAL A 1 85 ? -13.890 -3.659 9.018 1.00 85.88 85 VAL A O 1
ATOM 621 N N . ARG A 1 86 ? -12.912 -5.305 10.201 1.00 87.31 86 ARG A N 1
ATOM 622 C CA . ARG A 1 86 ? -12.106 -5.838 9.099 1.00 87.31 86 ARG A CA 1
ATOM 623 C C . ARG A 1 86 ? -12.956 -6.322 7.925 1.00 87.31 86 ARG A C 1
ATOM 625 O O . ARG A 1 86 ? -12.620 -6.029 6.780 1.00 87.31 86 ARG A O 1
ATOM 632 N N . LEU A 1 87 ? -14.058 -7.029 8.185 1.00 87.06 87 LEU A N 1
ATOM 633 C CA . LEU A 1 87 ? -14.996 -7.475 7.146 1.00 87.06 87 LEU A CA 1
ATOM 634 C C . LEU A 1 87 ? -15.638 -6.291 6.417 1.00 87.06 87 LEU A C 1
ATOM 636 O O . LEU A 1 87 ? -15.805 -6.331 5.201 1.00 87.06 87 LEU A O 1
ATOM 640 N N . THR A 1 88 ? -15.944 -5.210 7.132 1.00 83.31 88 THR A N 1
ATOM 641 C CA . THR A 1 88 ? -16.493 -3.994 6.516 1.00 83.31 88 THR A CA 1
ATOM 642 C C . THR A 1 88 ? -15.450 -3.298 5.635 1.00 83.31 88 THR A C 1
ATOM 644 O O . THR A 1 88 ? -15.744 -2.921 4.497 1.00 83.31 88 THR A O 1
ATOM 647 N N . GLY A 1 89 ? -14.209 -3.190 6.119 1.00 83.50 89 GLY A N 1
ATOM 648 C CA . GLY A 1 89 ? -13.087 -2.620 5.367 1.00 83.50 89 GLY A CA 1
ATOM 649 C C . GLY A 1 89 ? -12.630 -3.472 4.176 1.00 83.50 89 GLY A C 1
ATOM 650 O O . GLY A 1 89 ? -12.077 -2.941 3.216 1.00 83.50 89 GLY A O 1
ATOM 651 N N . TRP A 1 90 ? -12.907 -4.780 4.175 1.00 86.12 90 TRP A N 1
ATOM 652 C CA . TRP A 1 90 ? -12.481 -5.700 3.113 1.00 86.12 90 TRP A CA 1
ATOM 653 C C . TRP A 1 90 ? -12.997 -5.297 1.723 1.00 86.12 90 TRP A C 1
ATOM 655 O O . TRP A 1 90 ? -12.251 -5.372 0.751 1.00 86.12 90 TRP A O 1
ATOM 665 N N . ARG A 1 91 ? -14.244 -4.820 1.612 1.00 80.62 91 ARG A N 1
ATOM 666 C CA . ARG A 1 91 ? -14.834 -4.445 0.310 1.00 80.62 91 ARG A CA 1
ATOM 667 C C . ARG A 1 91 ? -14.104 -3.248 -0.300 1.00 80.62 91 ARG A C 1
ATOM 669 O O . ARG A 1 91 ? -13.786 -3.254 -1.482 1.00 80.62 91 ARG A O 1
ATOM 676 N N . TRP A 1 92 ? -13.775 -2.262 0.530 1.00 80.88 92 TRP A N 1
ATOM 677 C CA . TRP A 1 92 ? -12.975 -1.103 0.137 1.00 80.88 92 TRP A CA 1
ATOM 678 C C . TRP A 1 92 ? -11.531 -1.497 -0.186 1.00 80.88 92 TRP A C 1
ATOM 680 O O . TRP A 1 92 ? -10.959 -1.007 -1.158 1.00 80.88 92 TRP A O 1
ATOM 690 N N . MET A 1 93 ? -10.969 -2.442 0.571 1.00 86.88 93 MET A N 1
ATOM 691 C CA . MET A 1 93 ? -9.634 -2.993 0.337 1.00 86.88 93 MET A CA 1
ATOM 692 C C . MET A 1 93 ? -9.531 -3.634 -1.053 1.00 86.88 93 MET A C 1
ATOM 694 O O . MET A 1 93 ? -8.534 -3.414 -1.734 1.00 86.88 93 MET A O 1
ATOM 698 N N . ILE A 1 94 ? -10.554 -4.369 -1.508 1.00 85.62 94 ILE A N 1
ATOM 699 C CA . ILE A 1 94 ? -10.590 -4.935 -2.867 1.00 85.62 94 ILE A CA 1
ATOM 700 C C . ILE A 1 94 ? -10.509 -3.830 -3.920 1.00 85.62 94 ILE A C 1
ATOM 702 O O . ILE A 1 94 ? -9.724 -3.954 -4.858 1.00 85.62 94 ILE A O 1
ATOM 706 N N . SER A 1 95 ? -11.290 -2.757 -3.782 1.00 83.06 95 SER A N 1
ATOM 707 C CA . SER A 1 95 ? -11.284 -1.650 -4.747 1.00 83.06 95 SER A CA 1
ATOM 708 C C . SER A 1 95 ? -9.922 -0.957 -4.802 1.00 83.06 95 SER A C 1
ATOM 710 O O . SER A 1 95 ? -9.386 -0.737 -5.887 1.00 83.06 95 SER A O 1
ATOM 712 N N . VAL A 1 96 ? -9.318 -0.683 -3.639 1.00 84.50 96 VAL A N 1
ATOM 713 C CA . VAL A 1 96 ? -7.958 -0.124 -3.551 1.00 84.50 96 VAL A CA 1
ATOM 714 C C . VAL A 1 96 ? -6.945 -1.075 -4.187 1.00 84.50 96 VAL A C 1
ATOM 716 O O . VAL A 1 96 ? -6.106 -0.643 -4.971 1.00 84.50 96 VAL A O 1
ATOM 719 N N . PHE A 1 97 ? -7.044 -2.373 -3.900 1.00 86.38 97 PHE A N 1
ATOM 720 C CA . PHE A 1 97 ? -6.172 -3.393 -4.474 1.00 86.38 97 PHE A CA 1
ATOM 721 C C . PHE A 1 97 ? -6.262 -3.428 -6.003 1.00 86.38 97 PHE A C 1
ATOM 723 O O . PHE A 1 97 ? -5.227 -3.432 -6.659 1.00 86.38 97 PHE A O 1
ATOM 730 N N . HIS A 1 98 ? -7.469 -3.385 -6.578 1.00 82.88 98 HIS A N 1
ATOM 731 C CA . HIS A 1 98 ? -7.652 -3.350 -8.032 1.00 82.88 98 HIS A CA 1
ATOM 732 C C . HIS A 1 98 ? -7.054 -2.084 -8.648 1.00 82.88 98 HIS A C 1
ATOM 734 O O . HIS A 1 98 ? -6.338 -2.184 -9.639 1.00 82.88 98 HIS A O 1
ATOM 740 N N . LEU A 1 99 ? -7.281 -0.910 -8.047 1.00 80.69 99 LEU A N 1
ATOM 741 C CA . LEU A 1 99 ? -6.680 0.342 -8.522 1.00 80.69 99 LEU A CA 1
ATOM 742 C C . LEU A 1 99 ? -5.149 0.272 -8.518 1.00 80.69 99 LEU A C 1
ATOM 744 O O . LEU A 1 99 ? -4.513 0.659 -9.497 1.00 80.69 99 LEU A O 1
ATOM 748 N N . ARG A 1 100 ? -4.554 -0.272 -7.451 1.00 83.06 100 ARG A N 1
ATOM 749 C CA . ARG A 1 100 ? -3.098 -0.444 -7.359 1.00 83.06 100 ARG A CA 1
ATOM 750 C C . ARG A 1 100 ? -2.564 -1.488 -8.325 1.00 83.06 100 ARG A C 1
ATOM 752 O O . ARG A 1 100 ? -1.511 -1.269 -8.908 1.00 83.06 100 ARG A O 1
ATOM 759 N N . LEU A 1 101 ? -3.280 -2.595 -8.511 1.00 84.06 101 LEU A N 1
ATOM 760 C CA . LEU A 1 101 ? -2.896 -3.644 -9.449 1.00 84.06 101 LEU A CA 1
ATOM 761 C C . LEU A 1 101 ? -2.916 -3.116 -10.885 1.00 84.06 101 LEU A C 1
ATOM 763 O O . LEU A 1 101 ? -1.953 -3.317 -11.613 1.00 84.06 101 LEU A O 1
ATOM 767 N N . VAL A 1 102 ? -3.977 -2.403 -11.272 1.00 82.12 102 VAL A N 1
ATOM 768 C CA . VAL A 1 102 ? -4.095 -1.798 -12.605 1.00 82.12 102 VAL A CA 1
ATOM 769 C C . VAL A 1 102 ? -3.040 -0.711 -12.799 1.00 82.12 102 VAL A C 1
ATOM 771 O O . VAL A 1 102 ? -2.399 -0.689 -13.844 1.00 82.12 102 VAL A O 1
ATOM 774 N N . GLY A 1 103 ? -2.808 0.148 -11.801 1.00 78.12 103 GLY A N 1
ATOM 775 C CA . GLY A 1 103 ? -1.758 1.169 -11.857 1.00 78.12 103 GLY A CA 1
ATOM 776 C C . GLY A 1 103 ? -0.356 0.569 -11.989 1.00 78.12 103 GLY A C 1
ATOM 777 O O . GLY A 1 103 ? 0.396 0.965 -12.873 1.00 78.12 103 GLY A O 1
ATOM 778 N N . ALA A 1 104 ? -0.025 -0.435 -11.172 1.00 80.56 104 ALA A N 1
ATOM 779 C CA . ALA A 1 104 ? 1.258 -1.132 -11.238 1.00 80.56 104 ALA A CA 1
ATOM 780 C C . ALA A 1 104 ? 1.431 -1.883 -12.566 1.00 80.56 104 ALA A C 1
ATOM 782 O O . ALA A 1 104 ? 2.488 -1.793 -13.181 1.00 80.56 104 ALA A O 1
ATOM 783 N N . ALA A 1 105 ? 0.395 -2.578 -13.043 1.00 79.69 105 ALA A N 1
ATOM 784 C CA . ALA A 1 105 ? 0.427 -3.274 -14.327 1.00 79.69 105 ALA A CA 1
ATOM 785 C C . ALA A 1 105 ? 0.572 -2.301 -15.504 1.00 79.69 105 ALA A C 1
ATOM 787 O O . ALA A 1 105 ? 1.335 -2.581 -16.422 1.00 79.69 105 ALA A O 1
ATOM 788 N N . ALA A 1 106 ? -0.113 -1.153 -15.470 1.00 74.75 106 ALA A N 1
ATOM 789 C CA . ALA A 1 106 ? 0.040 -0.105 -16.475 1.00 74.75 106 ALA A CA 1
ATOM 790 C C . ALA A 1 106 ? 1.467 0.451 -16.473 1.00 74.75 106 ALA A C 1
ATOM 792 O O . ALA A 1 106 ? 2.070 0.568 -17.533 1.00 74.75 106 ALA A O 1
ATOM 793 N N . LEU A 1 107 ? 2.032 0.718 -15.294 1.00 74.06 107 LEU A N 1
ATOM 794 C CA . LEU A 1 107 ? 3.389 1.239 -15.155 1.00 74.06 107 LEU A CA 1
ATOM 795 C C . LEU A 1 107 ? 4.442 0.232 -15.648 1.00 74.06 107 LEU A C 1
ATOM 797 O O . LEU A 1 107 ? 5.342 0.601 -16.400 1.00 74.06 107 LEU A O 1
ATOM 801 N N . ILE A 1 108 ? 4.279 -1.052 -15.312 1.00 75.38 108 ILE A N 1
ATOM 802 C CA . ILE A 1 108 ? 5.107 -2.145 -15.841 1.00 75.38 108 ILE A CA 1
ATOM 803 C C . ILE A 1 108 ? 4.944 -2.243 -17.364 1.00 75.38 108 ILE A C 1
ATOM 805 O O . ILE A 1 108 ? 5.934 -2.314 -18.077 1.00 75.38 108 ILE A O 1
ATOM 809 N N . ALA A 1 109 ? 3.727 -2.192 -17.903 1.00 72.19 109 ALA A N 1
ATOM 810 C CA . ALA A 1 109 ? 3.527 -2.242 -19.351 1.00 72.19 109 ALA A CA 1
ATOM 811 C C . ALA A 1 109 ? 4.186 -1.047 -20.069 1.00 72.19 109 ALA A C 1
ATOM 813 O O . ALA A 1 109 ? 4.830 -1.232 -21.098 1.00 72.19 109 ALA A O 1
ATOM 814 N N . CYS A 1 110 ? 4.096 0.164 -19.511 1.00 70.44 110 CYS A N 1
ATOM 815 C CA . CYS A 1 110 ? 4.762 1.355 -20.054 1.00 70.44 110 CYS A CA 1
ATOM 816 C C . CYS A 1 110 ? 6.275 1.178 -20.099 1.00 70.44 110 CYS A C 1
ATOM 818 O O . CYS A 1 110 ? 6.882 1.372 -21.149 1.00 70.44 110 CYS A O 1
ATOM 820 N N . ARG A 1 111 ? 6.859 0.736 -18.985 1.00 70.75 111 ARG A N 1
ATOM 821 C CA . ARG A 1 111 ? 8.309 0.628 -18.833 1.00 70.75 111 ARG A CA 1
ATOM 822 C C . ARG A 1 111 ? 8.921 -0.569 -19.555 1.00 70.75 111 ARG A C 1
ATOM 824 O O . ARG A 1 111 ? 9.981 -0.429 -20.139 1.00 70.75 111 ARG A O 1
ATOM 831 N N . PHE A 1 112 ? 8.252 -1.717 -19.573 1.00 70.31 112 PHE A N 1
ATOM 832 C CA . PHE A 1 112 ? 8.811 -2.954 -20.131 1.00 70.31 112 PHE A CA 1
ATOM 833 C C . PHE A 1 112 ? 8.381 -3.243 -21.572 1.00 70.31 112 PHE A C 1
ATOM 835 O O . PHE A 1 112 ? 9.019 -4.055 -22.235 1.00 70.31 112 PHE A O 1
ATOM 842 N N . VAL A 1 113 ? 7.295 -2.631 -22.056 1.00 67.75 113 VAL A N 1
ATOM 843 C CA . VAL A 1 113 ? 6.766 -2.897 -23.404 1.00 67.75 113 VAL A CA 1
ATOM 844 C C . VAL A 1 113 ? 6.874 -1.655 -24.278 1.00 67.75 113 VAL A C 1
ATOM 846 O O . VAL A 1 113 ? 7.516 -1.709 -25.321 1.00 67.75 113 VAL A O 1
ATOM 849 N N . PHE A 1 114 ? 6.296 -0.525 -23.863 1.00 65.50 114 PHE A N 1
ATOM 850 C CA . PHE A 1 114 ? 6.163 0.642 -24.747 1.00 65.50 114 PHE A CA 1
ATOM 851 C C . PHE A 1 114 ? 7.436 1.480 -24.874 1.00 65.50 114 PHE A C 1
ATOM 853 O O . PHE A 1 114 ? 7.776 1.866 -25.992 1.00 65.50 114 PHE A O 1
ATOM 860 N N . LEU A 1 115 ? 8.157 1.716 -23.774 1.00 66.38 115 LEU A N 1
ATOM 861 C CA . LEU A 1 115 ? 9.405 2.486 -23.793 1.00 66.38 115 LEU A CA 1
ATOM 862 C C . LEU A 1 115 ? 10.485 1.825 -24.677 1.00 66.38 115 LEU A C 1
ATOM 864 O O . LEU A 1 115 ? 10.997 2.494 -25.574 1.00 66.38 115 LEU A O 1
ATOM 868 N N . PRO A 1 116 ? 10.763 0.507 -24.553 1.00 66.38 116 PRO A N 1
ATOM 869 C CA . PRO A 1 116 ? 11.762 -0.148 -25.397 1.00 66.38 116 PRO A CA 1
ATOM 870 C C . PRO A 1 116 ? 11.362 -0.182 -26.879 1.00 66.38 116 PRO A C 1
ATOM 872 O O . PRO A 1 116 ? 12.210 -0.023 -27.753 1.00 66.38 116 PRO A O 1
ATOM 875 N N . LEU A 1 117 ? 10.066 -0.354 -27.177 1.00 64.56 117 LEU A N 1
ATOM 876 C CA . LEU A 1 117 ? 9.538 -0.293 -28.547 1.00 64.56 117 LEU A CA 1
ATOM 877 C C . LEU A 1 117 ? 9.723 1.101 -29.170 1.00 64.56 117 LEU A C 1
ATOM 879 O O . LEU A 1 117 ? 10.053 1.200 -30.351 1.00 64.56 117 LEU A O 1
ATOM 883 N N . ALA A 1 118 ? 9.534 2.170 -28.389 1.00 61.38 118 ALA A N 1
ATOM 884 C CA . ALA A 1 118 ? 9.738 3.544 -28.845 1.00 61.38 118 ALA A CA 1
ATOM 885 C C . ALA A 1 118 ? 11.221 3.850 -29.111 1.00 61.38 118 ALA A C 1
ATOM 887 O O . ALA A 1 118 ? 11.549 4.426 -30.149 1.00 61.38 118 ALA A O 1
ATOM 888 N N . GLU A 1 119 ? 12.116 3.420 -28.218 1.00 65.62 119 GLU A N 1
ATOM 889 C CA . GLU A 1 119 ? 13.564 3.625 -28.360 1.00 65.62 119 GLU A CA 1
ATOM 890 C C . GLU A 1 119 ? 14.141 2.868 -29.565 1.00 65.62 119 GLU A C 1
ATOM 892 O O . GLU A 1 119 ? 14.889 3.446 -30.359 1.00 65.62 119 GLU A O 1
ATOM 897 N N . GLN A 1 120 ? 13.740 1.607 -29.766 1.00 64.69 120 GLN A N 1
ATOM 898 C CA . GLN A 1 120 ? 14.164 0.804 -30.922 1.00 64.69 120 GLN A CA 1
ATOM 899 C C . GLN A 1 120 ? 13.693 1.399 -32.256 1.00 64.69 120 GLN A C 1
ATOM 901 O O . GLN A 1 120 ? 14.428 1.353 -33.244 1.00 64.69 120 GLN A O 1
ATOM 906 N N . ALA A 1 121 ? 12.491 1.982 -32.286 1.00 61.62 121 ALA A N 1
ATOM 907 C CA . ALA A 1 121 ? 11.946 2.635 -33.474 1.00 61.62 121 ALA A CA 1
ATOM 908 C C . ALA A 1 121 ? 12.603 3.997 -33.772 1.00 61.62 121 ALA A C 1
ATOM 910 O O . ALA A 1 121 ? 12.637 4.408 -34.932 1.00 61.62 121 ALA A O 1
ATOM 911 N N . ALA A 1 122 ? 13.105 4.702 -32.752 1.00 58.50 122 ALA A N 1
ATOM 912 C CA . ALA A 1 122 ? 13.683 6.040 -32.888 1.00 58.50 122 ALA A CA 1
ATOM 913 C C . ALA A 1 122 ? 15.187 6.041 -33.218 1.00 58.50 122 ALA A C 1
ATOM 915 O O . ALA A 1 122 ? 15.641 6.908 -33.962 1.00 58.50 122 ALA A O 1
ATOM 916 N N . LEU A 1 123 ? 15.966 5.100 -32.670 1.00 54.75 123 LEU A N 1
ATOM 917 C CA . LEU A 1 123 ? 17.437 5.154 -32.722 1.00 54.75 123 LEU A CA 1
ATOM 918 C C . LEU A 1 123 ? 18.077 4.225 -33.763 1.00 54.75 123 LEU A C 1
ATOM 920 O O . LEU A 1 123 ? 19.269 4.354 -34.043 1.00 54.75 123 LEU A O 1
ATOM 924 N N . GLY A 1 124 ? 17.319 3.295 -34.353 1.00 54.25 124 GLY A N 1
ATOM 925 C CA . GLY A 1 124 ? 17.917 2.183 -35.091 1.00 54.25 124 GLY A CA 1
ATOM 926 C C . GLY A 1 124 ? 18.719 1.266 -34.154 1.00 54.25 124 GLY A C 1
ATOM 927 O O . GLY A 1 124 ? 19.131 1.642 -33.061 1.00 54.25 124 GLY A O 1
ATOM 928 N N . SER A 1 125 ? 18.931 0.018 -34.559 1.00 50.06 125 SER A N 1
ATOM 929 C CA . SER A 1 125 ? 19.401 -1.100 -33.721 1.00 50.06 125 SER A CA 1
ATOM 930 C C . SER A 1 125 ? 20.818 -0.988 -33.114 1.00 50.06 125 SER A C 1
ATOM 932 O O . SER A 1 125 ? 21.374 -2.006 -32.708 1.00 50.06 125 SER A O 1
ATOM 934 N N . ALA A 1 126 ? 21.444 0.192 -33.075 1.00 43.84 126 ALA A N 1
ATOM 935 C CA . ALA A 1 126 ? 22.880 0.350 -32.829 1.00 43.84 126 ALA A CA 1
ATOM 936 C C . ALA A 1 126 ? 23.278 0.987 -31.478 1.00 43.84 126 ALA A C 1
ATOM 938 O O . ALA A 1 126 ? 24.455 0.930 -31.136 1.00 43.84 126 ALA A O 1
ATOM 939 N N . SER A 1 127 ? 22.364 1.560 -30.682 1.00 45.06 127 SER A N 1
ATOM 940 C CA . SER A 1 127 ? 22.735 2.281 -29.440 1.00 45.06 127 SER A CA 1
ATOM 941 C C . SER A 1 127 ? 22.401 1.569 -28.116 1.00 45.06 127 SER A C 1
ATOM 943 O O . SER A 1 127 ? 22.705 2.091 -27.046 1.00 45.06 127 SER A O 1
ATOM 945 N N . SER A 1 128 ? 21.833 0.360 -28.138 1.00 47.38 128 SER A N 1
ATOM 946 C CA . SER A 1 128 ? 21.240 -0.284 -26.948 1.00 47.38 128 SER A CA 1
ATOM 947 C C . SER A 1 128 ? 22.226 -0.923 -25.952 1.00 47.38 128 SER A C 1
ATOM 949 O O . SER A 1 128 ? 21.794 -1.548 -24.987 1.00 47.38 128 SER A O 1
ATOM 951 N N . GLY A 1 129 ? 23.540 -0.832 -26.177 1.00 44.81 129 GLY A N 1
ATOM 952 C CA . GLY A 1 129 ? 24.533 -1.600 -25.411 1.00 44.81 129 GLY A CA 1
ATOM 953 C C . GLY A 1 129 ? 24.969 -0.987 -24.076 1.00 44.81 129 GLY A C 1
ATOM 954 O O . GLY A 1 129 ? 25.299 -1.732 -23.159 1.00 44.81 129 GLY A O 1
ATOM 955 N N . LEU A 1 130 ? 24.968 0.346 -23.953 1.00 42.84 130 LEU A N 1
ATOM 956 C CA . LEU A 1 130 ? 25.557 1.050 -22.799 1.00 42.84 130 LEU A CA 1
ATOM 957 C C . LEU A 1 130 ? 24.518 1.635 -21.823 1.00 42.84 130 LEU A C 1
ATOM 959 O O . LEU A 1 130 ? 24.832 1.801 -20.654 1.00 42.84 130 LEU A O 1
ATOM 963 N N . ASN A 1 131 ? 23.262 1.826 -22.249 1.00 54.03 131 ASN A N 1
ATOM 964 C CA . ASN A 1 131 ? 22.167 2.319 -21.389 1.00 54.03 131 ASN A CA 1
ATOM 965 C C . ASN A 1 131 ? 21.298 1.202 -20.773 1.00 54.03 131 ASN A C 1
ATOM 967 O O . ASN A 1 131 ? 20.405 1.475 -19.971 1.00 54.03 131 ASN A O 1
ATOM 971 N N . GLY A 1 132 ? 21.526 -0.064 -21.140 1.00 57.62 132 GLY A N 1
ATOM 972 C CA . GLY A 1 132 ? 20.668 -1.177 -20.713 1.00 57.62 132 GLY A CA 1
ATOM 973 C C . GLY A 1 132 ? 20.775 -1.512 -19.222 1.00 57.62 132 GLY A C 1
ATOM 974 O O . GLY A 1 132 ? 19.846 -2.080 -18.651 1.00 57.62 132 GLY A O 1
ATOM 975 N N . PHE A 1 133 ? 21.888 -1.154 -18.578 1.00 59.38 133 PHE A N 1
ATOM 976 C CA . PHE A 1 133 ? 22.128 -1.470 -17.173 1.00 59.38 133 PHE A CA 1
ATOM 977 C C . PHE A 1 133 ? 21.351 -0.548 -16.220 1.00 59.38 133 PHE A C 1
ATOM 979 O O . PHE A 1 133 ? 20.633 -1.042 -15.346 1.00 59.38 133 PHE A O 1
ATOM 986 N N . ASP A 1 134 ? 21.403 0.766 -16.445 1.00 61.81 134 ASP A N 1
ATOM 987 C CA . ASP A 1 134 ? 20.633 1.749 -15.671 1.00 61.81 134 ASP A CA 1
ATOM 988 C C . ASP A 1 134 ? 19.126 1.520 -15.820 1.00 61.81 134 ASP A C 1
ATOM 990 O O . ASP A 1 134 ? 18.398 1.464 -14.824 1.00 61.81 134 ASP A O 1
ATOM 994 N N . GLN A 1 135 ? 18.669 1.268 -17.053 1.00 64.44 135 GLN A N 1
ATOM 995 C CA . GLN A 1 135 ? 17.278 0.904 -17.328 1.00 64.44 135 GLN A CA 1
ATOM 996 C C . GLN A 1 135 ? 16.870 -0.379 -16.589 1.00 64.44 135 GLN A C 1
ATOM 998 O O . GLN A 1 135 ? 15.793 -0.442 -15.999 1.00 64.44 135 GLN A O 1
ATOM 1003 N N . MET A 1 136 ? 17.728 -1.405 -16.556 1.00 63.56 136 MET A N 1
ATOM 1004 C CA . MET A 1 136 ? 17.434 -2.656 -15.849 1.00 63.56 136 MET A CA 1
ATOM 1005 C C . MET A 1 136 ? 17.284 -2.454 -14.336 1.00 63.56 136 MET A C 1
ATOM 1007 O O . MET A 1 136 ? 16.401 -3.060 -13.719 1.00 63.56 136 MET A O 1
ATOM 1011 N N . ILE A 1 137 ? 18.117 -1.610 -13.728 1.00 65.31 137 ILE A N 1
ATOM 1012 C CA . ILE A 1 137 ? 18.002 -1.285 -12.301 1.00 65.31 137 ILE A CA 1
ATOM 1013 C C . ILE A 1 137 ? 16.712 -0.513 -12.033 1.00 65.31 137 ILE A C 1
ATOM 1015 O O . ILE A 1 137 ? 15.982 -0.850 -11.096 1.00 65.31 137 ILE A O 1
ATOM 1019 N N . GLU A 1 138 ? 16.382 0.462 -12.877 1.00 69.00 138 GLU A N 1
ATOM 1020 C CA . GLU A 1 138 ? 15.127 1.205 -12.787 1.00 69.00 138 GLU A CA 1
ATOM 1021 C C . GLU A 1 138 ? 13.907 0.272 -12.897 1.00 69.00 138 GLU A C 1
ATOM 1023 O O . GLU A 1 138 ? 12.978 0.347 -12.084 1.00 69.00 138 GLU A O 1
ATOM 1028 N N . TYR A 1 139 ? 13.939 -0.680 -13.832 1.00 69.75 139 TYR A N 1
ATOM 1029 C CA . TYR A 1 139 ? 12.920 -1.717 -14.002 1.00 69.75 139 TYR A CA 1
ATOM 1030 C C . TYR A 1 139 ? 12.788 -2.619 -12.779 1.00 69.75 139 TYR A C 1
ATOM 1032 O O . TYR A 1 139 ? 11.670 -2.888 -12.322 1.00 69.75 139 TYR A O 1
ATOM 1040 N N . ALA A 1 140 ? 13.912 -3.064 -12.219 1.00 68.94 140 ALA A N 1
ATOM 1041 C CA . ALA A 1 140 ? 13.918 -3.887 -11.023 1.00 68.94 140 ALA A CA 1
ATOM 1042 C C . ALA A 1 140 ? 13.303 -3.123 -9.844 1.00 68.94 140 ALA A C 1
ATOM 1044 O O . ALA A 1 140 ? 12.355 -3.610 -9.234 1.00 68.94 140 ALA A O 1
ATOM 1045 N N . ILE A 1 141 ? 13.759 -1.898 -9.566 1.00 71.38 141 ILE A N 1
ATOM 1046 C CA . ILE A 1 141 ? 13.217 -1.049 -8.492 1.00 71.38 141 ILE A CA 1
ATOM 1047 C C . ILE A 1 141 ? 11.710 -0.842 -8.674 1.00 71.38 141 ILE A C 1
ATOM 1049 O O . ILE A 1 141 ? 10.937 -1.017 -7.728 1.00 71.38 141 ILE A O 1
ATOM 1053 N N . THR A 1 142 ? 11.285 -0.543 -9.897 1.00 74.75 142 THR A N 1
ATOM 1054 C CA . THR A 1 142 ? 9.883 -0.328 -10.256 1.00 74.75 142 THR A CA 1
ATOM 1055 C C . THR A 1 142 ? 9.013 -1.554 -9.971 1.00 74.75 142 THR A C 1
ATOM 1057 O O . THR A 1 142 ? 7.962 -1.440 -9.331 1.00 74.75 142 THR A O 1
ATOM 1060 N N . LEU A 1 143 ? 9.462 -2.743 -10.383 1.00 74.31 143 LEU A N 1
ATOM 1061 C CA . LEU A 1 143 ? 8.763 -4.003 -10.125 1.00 74.31 143 LEU A CA 1
ATOM 1062 C C . LEU A 1 143 ? 8.677 -4.289 -8.617 1.00 74.31 143 LEU A C 1
ATOM 1064 O O . LEU A 1 143 ? 7.604 -4.614 -8.099 1.00 74.31 143 LEU A O 1
ATOM 1068 N N . CYS A 1 144 ? 9.792 -4.125 -7.902 1.00 73.50 144 CYS A N 1
ATOM 1069 C CA . CYS A 1 144 ? 9.897 -4.352 -6.461 1.00 73.50 144 CYS A CA 1
ATOM 1070 C C . CYS A 1 144 ? 8.931 -3.449 -5.678 1.00 73.50 144 CYS A C 1
ATOM 1072 O O . CYS A 1 144 ? 8.178 -3.923 -4.816 1.00 73.50 144 CYS A O 1
ATOM 1074 N N . LEU A 1 145 ? 8.917 -2.153 -6.006 1.00 74.69 145 LEU A N 1
ATOM 1075 C CA . LEU A 1 145 ? 8.014 -1.174 -5.405 1.00 74.69 145 LEU A CA 1
ATOM 1076 C C . LEU A 1 145 ? 6.556 -1.477 -5.753 1.00 74.69 145 LEU A C 1
ATOM 1078 O O . LEU A 1 145 ? 5.716 -1.467 -4.854 1.00 74.69 145 LEU A O 1
ATOM 1082 N N . GLY A 1 146 ? 6.254 -1.819 -7.009 1.00 76.94 146 GLY A N 1
ATOM 1083 C CA . GLY A 1 146 ? 4.903 -2.174 -7.452 1.00 76.94 146 GLY A CA 1
ATOM 1084 C C . GLY A 1 146 ? 4.324 -3.371 -6.691 1.00 76.94 146 GLY A C 1
ATOM 1085 O O . GLY A 1 146 ? 3.200 -3.307 -6.187 1.00 76.94 146 GLY A O 1
ATOM 1086 N N . VAL A 1 147 ? 5.108 -4.440 -6.521 1.00 79.25 147 VAL A N 1
ATOM 1087 C CA . VAL A 1 147 ? 4.682 -5.636 -5.773 1.00 79.25 147 VAL A CA 1
ATOM 1088 C C . VAL A 1 147 ? 4.412 -5.308 -4.307 1.00 79.25 147 VAL A C 1
ATOM 1090 O O . VAL A 1 147 ? 3.369 -5.694 -3.767 1.00 79.25 147 VAL A O 1
ATOM 1093 N N . VAL A 1 148 ? 5.320 -4.586 -3.645 1.00 78.56 148 VAL A N 1
ATOM 1094 C CA . VAL A 1 148 ? 5.106 -4.208 -2.242 1.00 78.56 148 VAL A CA 1
ATOM 1095 C C . VAL A 1 148 ? 3.915 -3.270 -2.106 1.00 78.56 148 VAL A C 1
ATOM 1097 O O . VAL A 1 148 ? 3.117 -3.451 -1.188 1.00 78.56 148 VAL A O 1
ATOM 1100 N N . PHE A 1 149 ? 3.744 -2.325 -3.026 1.00 80.75 149 PHE A N 1
ATOM 1101 C CA . PHE A 1 149 ? 2.627 -1.389 -3.022 1.00 80.75 149 PHE A CA 1
ATOM 1102 C C . PHE A 1 149 ? 1.271 -2.097 -3.127 1.00 80.75 149 PHE A C 1
ATOM 1104 O O . PHE A 1 149 ? 0.324 -1.737 -2.426 1.00 80.75 149 PHE A O 1
ATOM 1111 N N . VAL A 1 150 ? 1.170 -3.149 -3.939 1.00 84.25 150 VAL A N 1
ATOM 1112 C CA . VAL A 1 150 ? -0.050 -3.963 -4.051 1.00 84.25 150 VAL A CA 1
ATOM 1113 C C . VAL A 1 150 ? -0.285 -4.803 -2.787 1.00 84.25 150 VAL A C 1
ATOM 1115 O O . VAL A 1 150 ? -1.402 -4.843 -2.266 1.00 84.25 150 VAL A O 1
ATOM 1118 N N . LEU A 1 151 ? 0.758 -5.442 -2.245 1.00 85.00 151 LEU A N 1
ATOM 1119 C CA . LEU A 1 151 ? 0.643 -6.278 -1.041 1.00 85.00 151 LEU A CA 1
ATOM 1120 C C . LEU A 1 151 ? 0.384 -5.471 0.241 1.00 85.00 151 LEU A C 1
ATOM 1122 O O . LEU A 1 151 ? -0.240 -5.986 1.174 1.00 85.00 151 LEU A O 1
ATOM 1126 N N . GLU A 1 152 ? 0.823 -4.212 0.282 1.00 85.38 152 GLU A N 1
ATOM 1127 C CA . GLU A 1 152 ? 0.673 -3.319 1.432 1.00 85.38 152 GLU A CA 1
ATOM 1128 C C . GLU A 1 152 ? -0.785 -3.146 1.854 1.00 85.38 152 GLU A C 1
ATOM 1130 O O . GLU A 1 152 ? -1.062 -3.146 3.054 1.00 85.38 152 GLU A O 1
ATOM 1135 N N . VAL A 1 153 ? -1.722 -3.118 0.899 1.00 84.06 153 VAL A N 1
ATOM 1136 C CA . VAL A 1 153 ? -3.158 -2.915 1.161 1.00 84.06 153 VAL A CA 1
ATOM 1137 C C . VAL A 1 153 ? -3.697 -3.948 2.156 1.00 84.06 153 VAL A C 1
ATOM 1139 O O . VAL A 1 153 ? -4.474 -3.618 3.055 1.00 84.06 153 VAL A O 1
ATOM 1142 N N . ARG A 1 154 ? -3.243 -5.203 2.042 1.00 88.12 154 ARG A N 1
ATOM 1143 C CA . ARG A 1 154 ? -3.658 -6.285 2.940 1.00 88.12 154 ARG A CA 1
ATOM 1144 C C . ARG A 1 154 ? -3.188 -6.034 4.371 1.00 88.12 154 ARG A C 1
ATOM 1146 O O . ARG A 1 154 ? -3.967 -6.186 5.306 1.00 88.12 154 ARG A O 1
ATOM 1153 N N . TRP A 1 155 ? -1.914 -5.688 4.551 1.00 86.25 155 TRP A N 1
ATOM 1154 C CA . TRP A 1 155 ? -1.349 -5.450 5.885 1.00 86.25 155 TRP A CA 1
ATOM 1155 C C . TRP A 1 155 ? -1.881 -4.156 6.504 1.00 86.25 155 TRP A C 1
ATOM 1157 O O . TRP A 1 155 ? -2.087 -4.091 7.718 1.00 86.25 155 TRP A O 1
ATOM 1167 N N . ARG A 1 156 ? -2.169 -3.158 5.662 1.00 85.94 156 ARG A N 1
ATOM 1168 C CA . ARG A 1 156 ? -2.818 -1.911 6.051 1.00 85.94 156 ARG A CA 1
ATOM 1169 C C . ARG A 1 156 ? -4.186 -2.157 6.663 1.00 85.94 156 ARG A C 1
ATOM 1171 O O . ARG A 1 156 ? -4.449 -1.622 7.735 1.00 85.94 156 ARG A O 1
ATOM 1178 N N . LEU A 1 157 ? -5.022 -2.987 6.033 1.00 88.75 157 LEU A N 1
ATOM 1179 C CA . LEU A 1 157 ? -6.354 -3.297 6.554 1.00 88.75 157 LEU A CA 1
ATOM 1180 C C . LEU A 1 157 ? -6.287 -3.843 7.987 1.00 88.75 157 LEU A C 1
ATOM 1182 O O . LEU A 1 157 ? -7.032 -3.375 8.846 1.00 88.75 157 LEU A O 1
ATOM 1186 N N . ASP A 1 158 ? -5.381 -4.787 8.254 1.00 87.12 158 ASP A N 1
ATOM 1187 C CA . ASP A 1 158 ? -5.216 -5.375 9.590 1.00 87.12 158 ASP A CA 1
ATOM 1188 C C . ASP A 1 158 ? -4.803 -4.302 10.617 1.00 87.12 158 ASP A C 1
ATOM 1190 O O . ASP A 1 158 ? -5.426 -4.140 11.671 1.00 87.12 158 ASP A O 1
ATOM 1194 N N . GLY A 1 159 ? -3.801 -3.491 10.272 1.00 85.38 159 GLY A N 1
ATOM 1195 C CA . GLY A 1 159 ? -3.303 -2.439 11.150 1.00 85.38 159 GLY A CA 1
ATOM 1196 C C . GLY A 1 159 ? -4.318 -1.326 11.425 1.00 85.38 159 GLY A C 1
ATOM 1197 O O . GLY A 1 159 ? -4.487 -0.907 12.573 1.00 85.38 159 GLY A O 1
ATOM 1198 N N . VAL A 1 160 ? -4.996 -0.840 10.387 1.00 87.25 160 VAL A N 1
ATOM 1199 C CA . VAL A 1 160 ? -5.990 0.237 10.491 1.00 87.25 160 VAL A CA 1
ATOM 1200 C C . VAL A 1 160 ? -7.219 -0.244 11.252 1.00 87.25 160 VAL A C 1
ATOM 1202 O O . VAL A 1 160 ? -7.712 0.483 12.112 1.00 87.25 160 VAL A O 1
ATOM 1205 N N . SER A 1 161 ? -7.672 -1.481 11.034 1.00 87.75 161 SER A N 1
ATOM 1206 C CA . SER A 1 161 ? -8.795 -2.057 11.790 1.00 87.75 161 SER A CA 1
ATOM 1207 C C . SER A 1 161 ? -8.481 -2.144 13.289 1.00 87.75 161 SER A C 1
ATOM 1209 O O . SER A 1 161 ? -9.300 -1.763 14.121 1.00 87.75 161 SER A O 1
ATOM 1211 N N . ALA A 1 162 ? -7.267 -2.569 13.659 1.00 85.75 162 ALA A N 1
ATOM 1212 C CA . ALA A 1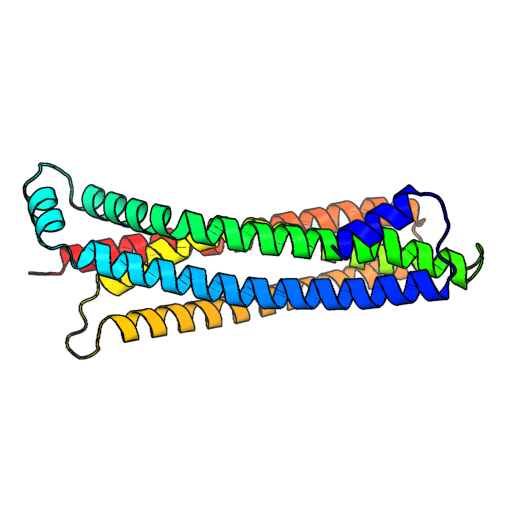 162 ? -6.849 -2.618 15.062 1.00 85.75 162 ALA A CA 1
ATOM 1213 C C . ALA A 1 162 ? -6.718 -1.220 15.683 1.00 85.75 162 ALA A C 1
ATOM 1215 O O . ALA A 1 162 ? -7.152 -0.986 16.811 1.00 85.75 162 ALA A O 1
ATOM 1216 N N . ARG A 1 163 ? -6.136 -0.271 14.943 1.00 85.44 163 ARG A N 1
ATOM 1217 C CA . ARG A 1 163 ? -5.942 1.107 15.408 1.00 85.44 163 ARG A CA 1
ATOM 1218 C C . ARG A 1 163 ? -7.253 1.864 15.573 1.00 85.44 163 ARG A C 1
ATOM 1220 O O . ARG A 1 163 ? -7.407 2.596 16.546 1.00 85.44 163 ARG A O 1
ATOM 1227 N N . THR A 1 164 ? -8.175 1.709 14.628 1.00 83.75 164 THR A N 1
ATOM 1228 C CA . THR A 1 164 ? -9.502 2.334 14.689 1.00 83.75 164 THR A CA 1
ATOM 1229 C C . THR A 1 164 ? -10.282 1.796 15.878 1.00 83.75 164 THR A C 1
ATOM 1231 O O . THR A 1 164 ? -10.762 2.607 16.661 1.00 83.75 164 THR A O 1
ATOM 1234 N N . LEU A 1 165 ? -10.268 0.476 16.107 1.00 82.75 165 LEU A N 1
ATOM 1235 C CA . LEU A 1 165 ? -10.848 -0.147 17.302 1.00 82.75 165 LEU A CA 1
ATOM 1236 C C . LEU A 1 165 ? -10.230 0.386 18.608 1.00 82.75 165 LEU A C 1
ATOM 1238 O O . LEU A 1 165 ? -10.941 0.677 19.569 1.00 82.75 165 LEU A O 1
ATOM 1242 N N . ALA A 1 166 ? -8.905 0.543 18.649 1.00 82.56 166 ALA A N 1
ATOM 1243 C CA . ALA A 1 166 ? -8.208 1.088 19.813 1.00 82.56 166 ALA A CA 1
ATOM 1244 C C . ALA A 1 166 ? -8.542 2.564 20.069 1.00 82.56 166 ALA A C 1
ATOM 1246 O O . ALA A 1 166 ? -8.642 2.980 21.224 1.00 82.56 166 ALA A O 1
ATOM 1247 N N . ALA A 1 167 ? -8.710 3.356 19.007 1.00 80.44 167 ALA A N 1
ATOM 1248 C CA . ALA A 1 167 ? -9.107 4.756 19.102 1.00 80.44 167 ALA A CA 1
ATOM 1249 C C . ALA A 1 167 ? -10.552 4.893 19.596 1.00 80.44 167 ALA A C 1
ATOM 1251 O O . ALA A 1 167 ? -10.821 5.717 20.462 1.00 80.44 167 ALA A O 1
ATOM 1252 N N . SER A 1 168 ? -11.462 4.054 19.107 1.00 74.44 168 SER A N 1
ATOM 1253 C CA . SER A 1 168 ? -12.873 4.085 19.492 1.00 74.44 168 SER A CA 1
ATOM 1254 C C . SER A 1 168 ? -13.147 3.480 20.876 1.00 74.44 168 SER A C 1
ATOM 1256 O O . SER A 1 168 ? -14.124 3.851 21.520 1.00 74.44 168 SER A O 1
ATOM 1258 N N . ALA A 1 169 ? -12.278 2.594 21.378 1.00 73.06 169 ALA A N 1
ATOM 1259 C CA . ALA A 1 169 ? -12.340 2.103 22.759 1.00 73.06 169 ALA A CA 1
ATOM 1260 C C . ALA A 1 169 ? -11.951 3.175 23.799 1.00 73.06 169 ALA A C 1
ATOM 1262 O O . ALA A 1 169 ? -12.359 3.100 24.961 1.00 73.06 169 ALA A O 1
ATOM 1263 N N . ARG A 1 170 ? -11.174 4.191 23.398 1.00 72.00 170 ARG A N 1
ATOM 1264 C CA . ARG A 1 170 ? -10.791 5.315 24.260 1.00 72.00 170 ARG A CA 1
ATOM 1265 C C . ARG A 1 170 ? -11.903 6.360 24.262 1.00 72.00 170 ARG A C 1
ATOM 1267 O O . ARG A 1 170 ? -12.006 7.176 23.351 1.00 72.00 170 ARG A O 1
ATOM 1274 N N . ARG A 1 171 ? -12.728 6.360 25.310 1.00 62.59 171 ARG A N 1
ATOM 1275 C CA . ARG A 1 171 ? -13.654 7.468 25.569 1.00 62.59 171 ARG A CA 1
ATOM 1276 C C . ARG A 1 171 ? -12.853 8.651 26.109 1.00 62.59 171 ARG A C 1
ATOM 1278 O O . ARG A 1 171 ? -12.428 8.633 27.258 1.00 62.59 171 ARG A O 1
ATOM 1285 N N . HIS A 1 172 ? -12.612 9.648 25.266 1.00 61.34 172 HIS A N 1
ATOM 1286 C CA . HIS A 1 172 ? -12.125 10.948 25.716 1.00 61.34 172 HIS A CA 1
ATOM 1287 C C . HIS A 1 172 ? -13.335 11.789 26.122 1.00 61.34 172 HIS A C 1
ATOM 1289 O O . HIS A 1 172 ? -14.264 11.927 25.331 1.00 61.34 172 HIS A O 1
ATOM 1295 N N . ALA A 1 173 ? -13.342 12.307 27.352 1.00 57.19 173 ALA A N 1
ATOM 1296 C CA . ALA A 1 173 ? -14.442 13.130 27.859 1.00 57.19 173 ALA A CA 1
ATOM 1297 C C . ALA A 1 173 ? -14.565 14.468 27.104 1.00 57.19 173 ALA A C 1
ATOM 1299 O O . ALA A 1 173 ? -15.664 14.990 26.960 1.00 57.19 173 ALA A O 1
ATOM 1300 N N . ASP A 1 174 ? -13.450 14.962 26.555 1.00 67.94 174 ASP A N 1
ATOM 1301 C CA . ASP A 1 174 ? -13.345 16.342 26.069 1.00 67.94 174 ASP A CA 1
ATOM 1302 C C . ASP A 1 174 ? -13.396 16.478 24.538 1.00 67.94 174 ASP A C 1
ATOM 1304 O O . ASP A 1 174 ? -13.476 17.587 24.016 1.00 67.94 174 ASP A O 1
ATOM 1308 N N . LEU A 1 175 ? -13.333 15.368 23.789 1.00 73.25 175 LEU A N 1
ATOM 1309 C CA . LEU A 1 175 ? -13.267 15.393 22.324 1.00 73.25 175 LEU A CA 1
ATOM 1310 C C . LEU A 1 175 ? -14.306 14.460 21.696 1.00 73.25 175 LEU A C 1
ATOM 1312 O O . LEU A 1 175 ? -14.366 13.284 22.070 1.00 73.25 175 LEU A O 1
ATOM 1316 N N . PRO A 1 176 ? -15.064 14.924 20.680 1.00 76.19 176 PRO A N 1
ATOM 1317 C CA . PRO A 1 176 ? -15.950 14.050 19.930 1.00 76.19 176 PRO A CA 1
ATOM 1318 C C . PRO A 1 176 ? -15.169 12.858 19.344 1.00 76.19 176 PRO A C 1
ATOM 1320 O O . PRO A 1 176 ? -14.086 13.059 18.778 1.00 76.19 176 PRO A O 1
ATOM 1323 N N . PRO A 1 177 ? -15.705 11.623 19.419 1.00 70.12 177 PRO A N 1
ATOM 1324 C CA . PRO A 1 177 ? -14.986 10.407 19.030 1.00 70.12 177 PRO A CA 1
ATOM 1325 C C . PRO A 1 177 ? -14.414 10.465 17.608 1.00 70.12 177 PRO A C 1
ATOM 1327 O O . PRO A 1 177 ? -13.292 10.024 17.360 1.00 70.12 177 PRO A O 1
ATOM 1330 N N . ILE A 1 178 ? -15.144 11.097 16.683 1.00 76.00 178 ILE A N 1
ATOM 1331 C CA . ILE A 1 178 ? -14.726 11.259 15.290 1.00 76.00 178 ILE A CA 1
ATOM 1332 C C . ILE A 1 178 ? -13.401 12.025 15.149 1.00 76.00 178 ILE A C 1
ATOM 1334 O O . ILE A 1 178 ? -12.554 11.617 14.357 1.00 76.00 178 ILE A O 1
ATOM 1338 N N . PHE A 1 179 ? -13.156 13.062 15.960 1.00 81.12 179 PHE A N 1
ATOM 1339 C CA . PHE A 1 179 ? -11.910 13.836 15.907 1.00 81.12 179 PHE A CA 1
ATOM 1340 C C . PHE A 1 179 ? -10.718 13.036 16.427 1.00 81.12 179 PHE A C 1
ATOM 1342 O O . PHE A 1 179 ? -9.644 13.077 15.828 1.00 81.12 179 PHE A O 1
ATOM 1349 N N . VAL A 1 180 ? -10.911 12.247 17.489 1.00 77.56 180 VAL A N 1
ATOM 1350 C CA . VAL A 1 180 ? -9.883 11.325 18.003 1.00 77.56 180 VAL A CA 1
ATOM 1351 C C . VAL A 1 180 ? -9.510 10.301 16.927 1.00 77.56 180 VAL A C 1
ATOM 1353 O O . VAL A 1 180 ? -8.330 10.019 16.700 1.00 77.56 180 VAL A O 1
ATOM 1356 N N . GLY A 1 181 ? -10.518 9.787 16.220 1.00 76.19 181 GLY A N 1
ATOM 1357 C CA . GLY A 1 181 ? -10.349 8.896 15.079 1.00 76.19 181 GLY A CA 1
ATOM 1358 C C . GLY A 1 181 ? -9.539 9.520 13.943 1.00 76.19 181 GLY A C 1
ATOM 1359 O O . GLY A 1 181 ? -8.536 8.946 13.513 1.00 76.19 181 GLY A O 1
ATOM 1360 N N . VAL A 1 182 ? -9.926 10.718 13.499 1.00 82.69 182 VAL A N 1
ATOM 1361 C CA . VAL A 1 182 ? -9.239 11.457 12.428 1.00 82.69 182 VAL A CA 1
ATOM 1362 C C . VAL A 1 182 ? -7.799 11.787 12.811 1.00 82.69 182 VAL A C 1
ATOM 1364 O O . VAL A 1 182 ? -6.891 11.532 12.024 1.00 82.69 182 VAL A O 1
ATOM 1367 N N . PHE A 1 183 ? -7.551 12.277 14.028 1.00 84.19 183 PHE A N 1
ATOM 1368 C CA . PHE A 1 183 ? -6.194 12.573 14.494 1.00 84.19 183 PHE A CA 1
ATOM 1369 C C . PHE A 1 183 ? -5.328 11.307 14.561 1.00 84.19 183 PHE A C 1
ATOM 1371 O O . PHE A 1 183 ? -4.151 11.315 14.188 1.00 84.19 183 PHE A O 1
ATOM 1378 N N . SER A 1 184 ? -5.920 10.183 14.979 1.00 81.25 184 SER A N 1
ATOM 1379 C CA . SER A 1 184 ? -5.250 8.884 14.963 1.00 81.25 184 SER A CA 1
ATOM 1380 C C . SER A 1 184 ? -4.874 8.455 13.544 1.00 81.25 184 SER A C 1
ATOM 1382 O O . SER A 1 184 ? -3.742 8.004 13.346 1.00 81.25 184 SER A O 1
ATOM 1384 N N . LEU A 1 185 ? -5.761 8.629 12.559 1.00 84.25 185 LEU A N 1
ATOM 1385 C CA . LEU A 1 185 ? -5.456 8.358 11.152 1.00 84.25 185 LEU A CA 1
ATOM 1386 C C . LEU A 1 185 ? -4.379 9.307 10.619 1.00 84.25 185 LEU A C 1
ATOM 1388 O O . LEU A 1 185 ? -3.397 8.848 10.049 1.00 84.25 185 LEU A O 1
ATOM 1392 N N . LEU A 1 186 ? -4.485 10.608 10.869 1.00 86.19 186 LEU A N 1
ATOM 1393 C CA . LEU A 1 186 ? -3.513 11.592 10.391 1.00 86.19 186 LEU A CA 1
ATOM 1394 C C . LEU A 1 186 ? -2.106 11.297 10.935 1.00 86.19 186 LEU A C 1
ATOM 1396 O O . LEU A 1 186 ? -1.135 11.257 10.182 1.00 86.19 186 LEU A O 1
ATOM 1400 N N . ARG A 1 187 ? -1.999 10.944 12.223 1.00 83.56 187 ARG A N 1
ATOM 1401 C CA . ARG A 1 187 ? -0.741 10.469 12.816 1.00 83.56 187 ARG A CA 1
ATOM 1402 C C . ARG A 1 187 ? -0.228 9.184 12.156 1.00 83.56 187 ARG A C 1
ATOM 1404 O O . ARG A 1 187 ? 0.982 9.010 12.052 1.00 83.56 187 ARG A O 1
ATOM 1411 N N . LEU A 1 188 ? -1.110 8.259 11.765 1.00 84.69 188 LEU A N 1
ATOM 1412 C CA . LEU A 1 188 ? -0.710 7.048 11.039 1.00 84.69 188 LEU A CA 1
ATOM 1413 C C . LEU A 1 188 ? -0.091 7.414 9.688 1.00 84.69 188 LEU A C 1
ATOM 1415 O O . LEU A 1 188 ? 0.994 6.932 9.379 1.00 84.69 188 LEU A O 1
ATOM 1419 N N . TRP A 1 189 ? -0.752 8.287 8.931 1.00 85.88 189 TRP A N 1
ATOM 1420 C CA . TRP A 1 189 ? -0.287 8.743 7.624 1.00 85.88 189 TRP A CA 1
ATOM 1421 C C . TRP A 1 189 ? 1.058 9.459 7.706 1.00 85.88 189 TRP A C 1
ATOM 1423 O O . TRP A 1 189 ? 1.957 9.125 6.941 1.00 85.88 189 TRP A O 1
ATOM 1433 N N . ILE A 1 190 ? 1.249 10.357 8.676 1.00 85.81 190 ILE A N 1
ATOM 1434 C CA . ILE A 1 190 ? 2.546 11.022 8.889 1.00 85.81 190 ILE A CA 1
ATOM 1435 C C . ILE A 1 190 ? 3.648 9.991 9.155 1.00 85.81 190 ILE A C 1
ATOM 1437 O O . ILE A 1 190 ? 4.706 10.040 8.530 1.00 85.81 190 ILE A O 1
ATOM 1441 N N . VAL A 1 191 ? 3.402 9.029 10.053 1.00 83.19 191 VAL A N 1
ATOM 1442 C CA . VAL A 1 191 ? 4.385 7.979 10.369 1.00 83.19 191 VAL A CA 1
ATOM 1443 C C . VAL A 1 191 ? 4.673 7.102 9.150 1.00 83.19 191 VAL A C 1
ATOM 1445 O O . VAL A 1 191 ? 5.825 6.740 8.932 1.00 83.19 191 VAL A O 1
ATOM 1448 N N . GLN A 1 192 ? 3.659 6.776 8.346 1.00 81.69 192 GLN A N 1
ATOM 1449 C CA . GLN A 1 192 ? 3.827 5.998 7.117 1.00 81.69 192 GLN A CA 1
ATOM 1450 C C . GLN A 1 192 ? 4.637 6.752 6.065 1.00 81.69 192 GLN A C 1
ATOM 1452 O O . GLN A 1 192 ? 5.547 6.163 5.494 1.00 81.69 192 GLN A O 1
ATOM 1457 N N . ILE A 1 193 ? 4.346 8.034 5.831 1.00 82.88 193 ILE A N 1
ATOM 1458 C CA . ILE A 1 193 ? 5.086 8.873 4.878 1.00 82.88 193 ILE A CA 1
ATOM 1459 C C . ILE A 1 193 ? 6.544 9.003 5.324 1.00 82.88 193 ILE A C 1
ATOM 1461 O O . ILE A 1 193 ? 7.445 8.793 4.518 1.00 82.88 193 ILE A O 1
ATOM 1465 N N . ALA A 1 194 ? 6.787 9.266 6.611 1.00 80.44 194 ALA A N 1
ATOM 1466 C CA . ALA A 1 194 ? 8.140 9.345 7.154 1.00 80.44 194 ALA A CA 1
ATOM 1467 C C . ALA A 1 194 ? 8.888 8.006 7.031 1.00 80.44 194 ALA A C 1
ATOM 1469 O O . ALA A 1 194 ? 10.024 7.973 6.565 1.00 80.44 194 ALA A O 1
ATOM 1470 N N . ALA A 1 195 ? 8.248 6.889 7.396 1.00 79.38 195 ALA A N 1
ATOM 1471 C CA . ALA A 1 195 ? 8.848 5.561 7.278 1.00 79.38 195 ALA A CA 1
ATOM 1472 C C . ALA A 1 195 ? 9.144 5.195 5.817 1.00 79.38 195 ALA A C 1
ATOM 1474 O O . ALA A 1 195 ? 10.221 4.681 5.524 1.00 79.38 195 ALA A O 1
ATOM 1475 N N . LEU A 1 196 ? 8.219 5.490 4.901 1.00 77.69 196 LEU A N 1
ATOM 1476 C CA . LEU A 1 196 ? 8.409 5.275 3.471 1.00 77.69 196 LEU A CA 1
ATOM 1477 C C . LEU A 1 196 ? 9.552 6.139 2.934 1.00 77.69 196 LEU A C 1
ATOM 1479 O O . LEU A 1 196 ? 10.381 5.623 2.197 1.00 77.69 196 LEU A O 1
ATOM 1483 N N . GLY A 1 197 ? 9.632 7.409 3.338 1.00 77.12 197 GLY A N 1
ATOM 1484 C CA . GLY A 1 197 ? 10.710 8.317 2.949 1.00 77.12 197 GLY A CA 1
ATOM 1485 C C . GLY A 1 197 ? 12.082 7.821 3.401 1.00 77.12 197 GLY A C 1
ATOM 1486 O O . GLY A 1 197 ? 13.012 7.792 2.602 1.00 77.12 197 GLY A O 1
ATOM 1487 N N . VAL A 1 198 ? 12.198 7.344 4.646 1.00 79.94 198 VAL A N 1
ATOM 1488 C CA . VAL A 1 198 ? 13.439 6.739 5.163 1.00 79.94 198 VAL A CA 1
ATOM 1489 C C . VAL A 1 198 ? 13.813 5.491 4.368 1.00 79.94 198 VAL A C 1
ATOM 1491 O O . VAL A 1 198 ? 14.958 5.347 3.947 1.00 79.94 198 VAL A O 1
ATOM 1494 N N . ILE A 1 199 ? 12.854 4.593 4.132 1.00 75.62 199 ILE A N 1
ATOM 1495 C CA . ILE A 1 199 ? 13.104 3.377 3.356 1.00 75.62 199 ILE A CA 1
ATOM 1496 C C . ILE A 1 199 ? 13.538 3.729 1.930 1.00 75.62 199 ILE A C 1
ATOM 1498 O O . ILE A 1 199 ? 14.532 3.192 1.453 1.00 75.62 199 ILE A O 1
ATOM 1502 N N . LEU A 1 200 ? 12.835 4.649 1.268 1.00 75.88 200 LEU A N 1
ATOM 1503 C CA . LEU A 1 200 ? 13.153 5.090 -0.086 1.00 75.88 200 LEU A CA 1
ATOM 1504 C C . LEU A 1 200 ? 14.549 5.720 -0.150 1.00 75.88 200 LEU A C 1
ATOM 1506 O O . LEU A 1 200 ? 15.310 5.393 -1.052 1.00 75.88 200 LEU A O 1
ATOM 1510 N N . PHE A 1 201 ? 14.915 6.548 0.831 1.00 77.62 201 PHE A N 1
ATOM 1511 C CA . PHE A 1 201 ? 16.255 7.124 0.937 1.00 77.62 201 PHE A CA 1
ATOM 1512 C C . PHE A 1 201 ? 17.340 6.040 1.012 1.00 77.62 201 PHE A C 1
ATOM 1514 O O . PHE A 1 201 ? 18.299 6.080 0.243 1.00 77.62 201 PHE A O 1
ATOM 1521 N N . PHE A 1 202 ? 17.168 5.030 1.875 1.00 77.31 202 PHE A N 1
ATOM 1522 C CA . PHE A 1 202 ? 18.104 3.904 1.959 1.00 77.31 202 PHE A CA 1
ATOM 1523 C C . PHE A 1 202 ? 18.160 3.090 0.664 1.00 77.31 202 PHE A C 1
ATOM 1525 O O . PHE A 1 202 ? 19.242 2.665 0.265 1.00 77.31 202 PHE A O 1
ATOM 1532 N N . LEU A 1 203 ? 17.021 2.881 -0.001 1.00 74.19 203 LEU A N 1
ATOM 1533 C CA . LEU A 1 203 ? 16.973 2.162 -1.272 1.00 74.19 203 LEU A CA 1
ATOM 1534 C C . LEU A 1 203 ? 17.691 2.922 -2.382 1.00 74.19 203 LEU A C 1
ATOM 1536 O O . LEU A 1 203 ? 18.465 2.310 -3.112 1.00 74.19 203 LEU A O 1
ATOM 1540 N N . ILE A 1 204 ? 17.485 4.235 -2.487 1.00 75.62 204 ILE A N 1
ATOM 1541 C CA . ILE A 1 204 ? 18.185 5.082 -3.459 1.00 75.62 204 ILE A CA 1
ATOM 1542 C C . ILE A 1 204 ? 19.689 5.053 -3.179 1.00 75.62 204 ILE A C 1
ATOM 1544 O O . ILE A 1 204 ? 20.462 4.774 -4.088 1.00 75.62 204 ILE A O 1
ATOM 1548 N N . ALA A 1 205 ? 20.109 5.249 -1.926 1.00 75.56 205 ALA A N 1
ATOM 1549 C CA . ALA A 1 205 ? 21.522 5.205 -1.551 1.00 75.56 205 ALA A CA 1
ATOM 1550 C C . ALA A 1 205 ? 22.169 3.846 -1.872 1.00 75.56 205 ALA A C 1
ATOM 1552 O O . ALA A 1 205 ? 23.241 3.799 -2.471 1.00 75.56 205 ALA A O 1
ATOM 1553 N N . LEU A 1 206 ? 21.505 2.736 -1.531 1.00 75.19 206 LEU A N 1
ATOM 1554 C CA . LEU A 1 206 ? 21.988 1.389 -1.845 1.00 75.19 206 LEU A CA 1
ATOM 1555 C C . LEU A 1 206 ? 22.060 1.148 -3.358 1.00 75.19 206 LEU A C 1
ATOM 1557 O O . LEU A 1 206 ? 23.021 0.547 -3.836 1.00 75.19 206 LEU A O 1
ATOM 1561 N N . SER A 1 207 ? 21.066 1.630 -4.107 1.00 72.88 207 SER A N 1
ATOM 1562 C CA . SER A 1 207 ? 21.033 1.516 -5.568 1.00 72.88 207 SER A CA 1
ATOM 1563 C C . SER A 1 207 ? 22.190 2.291 -6.191 1.00 72.88 207 SER A C 1
ATOM 1565 O O . SER A 1 207 ? 22.920 1.722 -6.990 1.00 72.88 207 SER A O 1
ATOM 1567 N N . LEU A 1 208 ? 22.439 3.528 -5.750 1.00 75.19 208 LEU A N 1
ATOM 1568 C CA . LEU A 1 208 ? 23.565 4.347 -6.213 1.00 75.19 208 LEU A CA 1
ATOM 1569 C C . LEU A 1 208 ? 24.921 3.693 -5.922 1.00 75.19 208 LEU A C 1
ATOM 1571 O O . LEU A 1 208 ? 25.780 3.660 -6.796 1.00 75.19 208 LEU A O 1
ATOM 1575 N N . VAL A 1 209 ? 25.113 3.129 -4.724 1.00 76.50 209 VAL A N 1
ATOM 1576 C CA . VAL A 1 209 ? 26.342 2.385 -4.388 1.00 76.50 209 VAL A CA 1
ATOM 1577 C C . VAL A 1 209 ? 26.501 1.156 -5.282 1.00 76.50 209 VAL A C 1
ATOM 1579 O O . VAL A 1 209 ? 27.604 0.870 -5.739 1.00 76.50 209 VAL A O 1
ATOM 1582 N N . THR A 1 210 ? 25.407 0.442 -5.550 1.00 73.38 210 THR A N 1
ATOM 1583 C CA . THR A 1 210 ? 25.413 -0.754 -6.402 1.00 73.38 210 THR A CA 1
ATOM 1584 C C . THR A 1 210 ? 25.727 -0.404 -7.857 1.00 73.38 210 THR A C 1
ATOM 1586 O O . THR A 1 210 ? 26.549 -1.084 -8.466 1.00 73.38 210 THR A O 1
ATOM 1589 N N . ILE A 1 211 ? 25.137 0.676 -8.383 1.00 72.81 211 ILE A N 1
ATOM 1590 C CA . ILE A 1 211 ? 25.427 1.218 -9.720 1.00 72.81 211 ILE A CA 1
ATOM 1591 C C . ILE A 1 211 ? 26.907 1.584 -9.806 1.00 72.81 211 ILE A C 1
ATOM 1593 O O . ILE A 1 211 ? 27.622 1.028 -10.630 1.00 72.81 211 ILE A O 1
ATOM 1597 N N . ASN A 1 212 ? 27.393 2.414 -8.880 1.00 75.88 212 ASN A N 1
ATOM 1598 C CA . ASN A 1 212 ? 28.780 2.873 -8.873 1.00 75.88 212 ASN A CA 1
ATOM 1599 C C . ASN A 1 212 ? 29.785 1.711 -8.740 1.00 75.88 212 ASN A C 1
ATOM 1601 O O . ASN A 1 212 ? 30.854 1.732 -9.345 1.00 75.88 212 ASN A O 1
ATOM 1605 N N . PHE A 1 213 ? 29.464 0.674 -7.960 1.00 75.56 213 PHE A N 1
ATOM 1606 C CA . PHE A 1 213 ? 30.309 -0.516 -7.858 1.00 75.56 213 PHE A CA 1
ATOM 1607 C C . PHE A 1 213 ? 30.337 -1.321 -9.162 1.00 75.56 213 PHE A C 1
ATOM 1609 O O . PHE A 1 213 ? 31.402 -1.788 -9.557 1.00 75.56 213 PHE A O 1
ATOM 1616 N N . LEU A 1 214 ? 29.186 -1.501 -9.817 1.00 69.88 214 LEU A N 1
ATOM 1617 C CA . LEU A 1 214 ? 29.065 -2.324 -11.023 1.00 69.88 214 LEU A CA 1
ATOM 1618 C C . LEU A 1 214 ? 29.596 -1.611 -12.273 1.00 69.88 214 LEU A C 1
ATOM 1620 O O . LEU A 1 214 ? 30.258 -2.257 -13.079 1.00 69.88 214 LEU A O 1
ATOM 1624 N N . GLU A 1 215 ? 29.400 -0.298 -12.388 1.00 71.19 215 GLU A N 1
ATOM 1625 C CA . GLU A 1 215 ? 29.910 0.523 -13.493 1.00 71.19 215 GLU A CA 1
ATOM 1626 C C . GLU A 1 215 ? 31.446 0.591 -13.499 1.00 71.19 215 GLU A C 1
ATOM 1628 O O . GLU A 1 215 ? 32.078 0.480 -14.546 1.00 71.19 215 GLU A O 1
ATOM 1633 N N . ASN A 1 216 ? 32.066 0.670 -12.317 1.00 76.69 216 ASN A N 1
ATOM 1634 C CA . ASN A 1 216 ? 33.526 0.665 -12.177 1.00 76.69 216 ASN A CA 1
ATOM 1635 C C . ASN A 1 216 ? 34.137 -0.748 -12.137 1.00 76.69 216 ASN A C 1
ATOM 1637 O O . ASN A 1 216 ? 35.348 -0.903 -11.955 1.00 76.69 216 ASN A O 1
ATOM 1641 N N . SER A 1 217 ? 33.319 -1.794 -12.265 1.00 75.00 217 SER A N 1
ATOM 1642 C CA . SER A 1 217 ? 33.780 -3.175 -12.199 1.00 75.00 217 SER A CA 1
ATOM 1643 C C . SER A 1 217 ? 34.229 -3.675 -13.576 1.00 75.00 217 SER A C 1
ATOM 1645 O O . SER A 1 217 ? 33.472 -3.556 -14.537 1.00 75.00 217 SER A O 1
ATOM 1647 N N . PRO A 1 218 ? 35.384 -4.356 -13.702 1.00 77.69 218 PRO A N 1
ATOM 1648 C CA . PRO A 1 218 ? 35.812 -4.968 -14.965 1.00 77.69 218 PRO A CA 1
ATOM 1649 C C . PRO A 1 218 ? 35.011 -6.237 -15.329 1.00 77.69 218 PRO A C 1
ATOM 1651 O O . PRO A 1 218 ? 35.443 -7.035 -16.161 1.00 77.69 218 PRO A O 1
ATOM 1654 N N . LEU A 1 219 ? 33.874 -6.486 -14.671 1.00 77.25 219 LEU A N 1
ATOM 1655 C CA . LEU A 1 219 ? 33.072 -7.688 -14.866 1.00 77.25 219 LEU A CA 1
ATOM 1656 C C . LEU A 1 219 ? 32.267 -7.625 -16.172 1.00 77.25 219 LEU A C 1
ATOM 1658 O O . LEU A 1 219 ? 31.710 -6.578 -16.497 1.00 77.25 219 LEU A O 1
ATOM 1662 N N . PRO A 1 220 ? 32.119 -8.751 -16.893 1.00 75.44 220 PRO A N 1
ATOM 1663 C CA . PRO A 1 220 ? 31.271 -8.810 -18.078 1.00 75.44 220 PRO A CA 1
ATOM 1664 C C . PRO A 1 220 ? 29.796 -8.568 -17.721 1.00 75.44 220 PRO A C 1
ATOM 1666 O O . PRO A 1 220 ? 29.315 -9.045 -16.691 1.00 75.44 220 PRO A O 1
ATOM 1669 N N . ALA A 1 221 ? 29.055 -7.895 -18.610 1.00 67.44 221 ALA A N 1
ATOM 1670 C CA . ALA A 1 221 ? 27.661 -7.483 -18.391 1.00 67.44 221 ALA A CA 1
ATOM 1671 C C . ALA A 1 221 ? 26.735 -8.631 -17.944 1.00 67.44 221 ALA A C 1
ATOM 1673 O O . ALA A 1 221 ? 25.929 -8.465 -17.033 1.00 67.44 221 ALA A O 1
ATOM 1674 N N . ALA A 1 222 ? 26.892 -9.833 -18.510 1.00 67.38 222 ALA A N 1
ATOM 1675 C CA . ALA A 1 222 ? 26.118 -11.009 -18.100 1.00 67.38 222 ALA A CA 1
ATOM 1676 C C . ALA A 1 222 ? 26.303 -11.351 -16.609 1.00 67.38 222 ALA A C 1
ATOM 1678 O O . ALA A 1 222 ? 25.350 -11.731 -15.932 1.00 67.38 222 ALA A O 1
ATOM 1679 N N . LEU A 1 223 ? 27.515 -11.177 -16.078 1.00 70.62 223 LEU A N 1
ATOM 1680 C CA . LEU A 1 223 ? 27.824 -11.453 -14.678 1.00 70.62 223 LEU A CA 1
ATOM 1681 C C . LEU A 1 223 ? 27.340 -10.317 -13.765 1.00 70.62 223 LEU A C 1
ATOM 1683 O O . LEU A 1 223 ? 26.866 -10.584 -12.663 1.00 70.62 223 LEU A O 1
ATOM 1687 N N . GLN A 1 224 ? 27.347 -9.073 -14.252 1.00 67.62 224 GLN A N 1
ATOM 1688 C CA . GLN A 1 224 ? 26.709 -7.944 -13.566 1.00 67.62 224 GLN A CA 1
ATOM 1689 C C . GLN A 1 224 ? 25.191 -8.152 -13.422 1.00 67.62 224 GLN A C 1
ATOM 1691 O O . GLN A 1 224 ? 24.648 -7.911 -12.347 1.00 67.62 224 GLN A O 1
ATOM 1696 N N . ILE A 1 225 ? 24.509 -8.681 -14.448 1.00 66.50 225 ILE A N 1
ATOM 1697 C CA . ILE A 1 225 ? 23.074 -9.029 -14.393 1.00 66.50 225 ILE A CA 1
ATOM 1698 C C . ILE A 1 225 ? 22.806 -10.103 -13.333 1.00 66.50 225 ILE A C 1
ATOM 1700 O O . ILE A 1 225 ? 21.885 -9.979 -12.516 1.00 66.50 225 ILE A O 1
ATOM 1704 N N . VAL A 1 226 ? 23.634 -11.151 -13.319 1.00 73.25 226 VAL A N 1
ATOM 1705 C CA . VAL A 1 226 ? 23.537 -12.236 -12.333 1.00 73.25 226 VAL A CA 1
ATOM 1706 C C . VAL A 1 226 ? 23.758 -11.719 -10.910 1.00 73.25 226 VAL A C 1
ATOM 1708 O O . VAL A 1 226 ? 23.108 -12.216 -9.996 1.00 73.25 226 VAL A O 1
ATOM 1711 N N . LEU A 1 227 ? 24.609 -10.707 -10.710 1.00 71.94 227 LEU A N 1
ATOM 1712 C CA . LEU A 1 227 ? 24.841 -10.077 -9.404 1.00 71.94 227 LEU A CA 1
ATOM 1713 C C . LEU A 1 227 ? 23.752 -9.060 -9.012 1.00 71.94 227 LEU A C 1
ATOM 1715 O O . LEU A 1 227 ? 23.366 -9.000 -7.846 1.00 71.94 227 LEU A O 1
ATOM 1719 N N . ALA A 1 228 ? 23.208 -8.299 -9.962 1.00 68.75 228 ALA A N 1
ATOM 1720 C CA . ALA A 1 228 ? 22.177 -7.290 -9.703 1.00 68.75 228 ALA A CA 1
ATOM 1721 C C . ALA A 1 228 ? 20.817 -7.913 -9.332 1.00 68.75 228 ALA A C 1
ATOM 1723 O O . ALA A 1 228 ? 20.093 -7.397 -8.477 1.00 68.75 228 ALA A O 1
ATOM 1724 N N . THR A 1 229 ? 20.479 -9.057 -9.931 1.00 73.25 229 THR A N 1
ATOM 1725 C CA . THR A 1 229 ? 19.214 -9.773 -9.689 1.00 73.25 229 THR A CA 1
ATOM 1726 C C . THR A 1 229 ? 18.992 -10.153 -8.210 1.00 73.25 229 THR A C 1
ATOM 1728 O O . THR A 1 229 ? 17.947 -9.799 -7.653 1.00 73.25 229 THR A O 1
ATOM 1731 N N . PRO A 1 230 ? 19.929 -10.830 -7.514 1.00 76.50 230 PRO A N 1
ATOM 1732 C CA . PRO A 1 230 ? 19.779 -11.141 -6.096 1.00 76.50 230 PRO A CA 1
ATOM 1733 C C . PRO A 1 230 ? 19.767 -9.888 -5.213 1.00 76.50 230 PRO A C 1
ATOM 1735 O O . PRO A 1 230 ? 19.066 -9.893 -4.203 1.00 76.50 230 PRO A O 1
ATOM 1738 N N . CYS A 1 231 ? 20.449 -8.799 -5.593 1.00 72.56 231 CYS A N 1
ATOM 1739 C CA . CYS A 1 231 ? 20.346 -7.515 -4.888 1.00 72.56 231 CYS A CA 1
ATOM 1740 C C . CYS A 1 231 ? 18.920 -6.946 -4.956 1.00 72.56 231 CYS A C 1
ATOM 1742 O O . CYS A 1 231 ? 18.347 -6.609 -3.917 1.00 72.56 231 CYS A O 1
ATOM 1744 N N . ALA A 1 232 ? 18.302 -6.916 -6.140 1.00 71.62 232 ALA A N 1
ATOM 1745 C CA . ALA A 1 232 ? 16.920 -6.461 -6.313 1.00 71.62 232 ALA A CA 1
ATOM 1746 C C . ALA A 1 232 ? 15.906 -7.347 -5.561 1.00 71.62 232 ALA A C 1
ATOM 1748 O O . ALA A 1 232 ? 14.998 -6.852 -4.880 1.00 71.62 232 ALA A O 1
ATOM 1749 N N . LEU A 1 233 ? 16.084 -8.670 -5.617 1.00 78.88 233 LEU A N 1
ATOM 1750 C CA . LEU A 1 233 ? 15.260 -9.610 -4.853 1.00 78.88 233 LEU A CA 1
ATOM 1751 C C . LEU A 1 233 ? 15.444 -9.422 -3.342 1.00 78.88 233 LEU A C 1
ATOM 1753 O O . LEU A 1 233 ? 14.456 -9.364 -2.609 1.00 78.88 233 LEU A O 1
ATOM 1757 N N . GLY A 1 234 ? 16.685 -9.268 -2.878 1.00 79.44 234 GLY A N 1
ATOM 1758 C CA . GLY A 1 234 ? 17.015 -8.998 -1.479 1.00 79.44 234 GLY A CA 1
ATOM 1759 C C . GLY A 1 234 ? 16.350 -7.718 -0.977 1.00 79.44 234 GLY A C 1
ATOM 1760 O O . GLY A 1 234 ? 15.686 -7.736 0.061 1.00 79.44 234 GLY A O 1
ATOM 1761 N N . ILE A 1 235 ? 16.425 -6.641 -1.763 1.00 76.38 235 ILE A N 1
ATOM 1762 C CA . ILE A 1 235 ? 15.722 -5.376 -1.516 1.00 76.38 235 ILE A CA 1
ATOM 1763 C C . ILE A 1 235 ? 14.210 -5.599 -1.392 1.00 76.38 235 ILE A C 1
ATOM 1765 O O . ILE A 1 235 ? 13.600 -5.138 -0.426 1.00 76.38 235 ILE A O 1
ATOM 1769 N N . THR A 1 236 ? 13.599 -6.347 -2.314 1.00 78.19 236 THR A N 1
ATOM 1770 C CA . THR A 1 236 ? 12.153 -6.638 -2.276 1.00 78.19 236 THR A CA 1
ATOM 1771 C C . THR A 1 236 ? 11.760 -7.389 -1.016 1.00 78.19 236 THR A C 1
ATOM 1773 O O . THR A 1 236 ? 10.764 -7.060 -0.366 1.00 78.19 236 THR A O 1
ATOM 1776 N N . VAL A 1 237 ? 12.529 -8.422 -0.669 1.00 84.31 237 VAL A N 1
ATOM 1777 C CA . VAL A 1 237 ? 12.278 -9.264 0.501 1.00 84.31 237 VAL A CA 1
ATOM 1778 C C . VAL A 1 237 ? 12.413 -8.441 1.777 1.00 84.31 237 VAL A C 1
ATOM 1780 O O . VAL A 1 237 ? 11.535 -8.529 2.638 1.00 84.31 237 VAL A O 1
ATOM 1783 N N . LEU A 1 238 ? 13.444 -7.598 1.876 1.00 82.38 238 LEU A N 1
ATOM 1784 C CA . LEU A 1 238 ? 13.638 -6.679 2.997 1.00 82.38 238 LEU A CA 1
ATOM 1785 C C . LEU A 1 238 ? 12.485 -5.682 3.100 1.00 82.38 238 LEU A C 1
ATOM 1787 O O . LEU A 1 238 ? 11.881 -5.559 4.164 1.00 82.38 238 LEU A O 1
ATOM 1791 N N . LEU A 1 239 ? 12.118 -5.028 1.998 1.00 79.81 239 LEU A N 1
ATOM 1792 C CA . LEU A 1 239 ? 11.018 -4.068 1.950 1.00 79.81 239 LEU A CA 1
ATOM 1793 C C . LEU A 1 239 ? 9.703 -4.717 2.410 1.00 79.81 239 LEU A C 1
ATOM 1795 O O . LEU A 1 239 ? 9.037 -4.230 3.328 1.00 79.81 239 LEU A O 1
ATOM 1799 N N . ARG A 1 240 ? 9.369 -5.879 1.842 1.00 84.94 240 ARG A N 1
ATOM 1800 C CA . ARG A 1 240 ? 8.215 -6.690 2.248 1.00 84.94 240 ARG A CA 1
ATOM 1801 C C . ARG A 1 240 ? 8.272 -7.061 3.729 1.00 84.94 240 ARG A C 1
ATOM 1803 O O . ARG A 1 240 ? 7.248 -6.995 4.412 1.00 84.94 240 ARG A O 1
ATOM 1810 N N . PHE A 1 241 ? 9.437 -7.475 4.221 1.00 87.25 241 PHE A N 1
ATOM 1811 C CA . PHE A 1 241 ? 9.637 -7.836 5.620 1.00 87.25 241 PHE A CA 1
ATOM 1812 C C . PHE A 1 241 ? 9.386 -6.639 6.540 1.00 87.25 241 PHE A C 1
ATOM 1814 O O . PHE A 1 241 ? 8.587 -6.764 7.468 1.00 87.25 241 PHE A O 1
ATOM 1821 N N . PHE A 1 242 ? 9.985 -5.478 6.262 1.00 84.88 242 PHE A N 1
ATOM 1822 C CA . PHE A 1 242 ? 9.825 -4.266 7.067 1.00 84.88 242 PHE A CA 1
ATOM 1823 C C . PHE A 1 242 ? 8.382 -3.768 7.084 1.00 84.88 242 PHE A C 1
ATOM 1825 O O . PHE A 1 242 ? 7.841 -3.530 8.166 1.00 84.88 242 PHE A O 1
ATOM 1832 N N . VAL A 1 243 ? 7.727 -3.682 5.922 1.00 84.12 243 VAL A N 1
ATOM 1833 C CA . VAL A 1 243 ? 6.327 -3.237 5.833 1.00 84.12 243 VAL A CA 1
ATOM 1834 C C . VAL A 1 243 ? 5.415 -4.203 6.597 1.00 84.12 243 VAL A C 1
ATOM 1836 O O . VAL A 1 243 ? 4.638 -3.781 7.458 1.00 84.12 243 VAL A O 1
ATOM 1839 N N . ARG A 1 244 ? 5.553 -5.517 6.376 1.00 88.12 244 ARG A N 1
ATOM 1840 C CA . ARG A 1 244 ? 4.774 -6.526 7.112 1.00 88.12 244 ARG A CA 1
ATOM 1841 C C . ARG A 1 244 ? 5.027 -6.451 8.618 1.00 88.12 244 ARG A C 1
ATOM 1843 O O . ARG A 1 244 ? 4.081 -6.534 9.403 1.00 88.12 244 ARG A O 1
ATOM 1850 N N . ARG A 1 245 ? 6.290 -6.324 9.033 1.00 88.00 245 ARG A N 1
ATOM 1851 C CA . ARG A 1 245 ? 6.689 -6.250 10.445 1.00 88.00 245 ARG A CA 1
ATOM 1852 C C . ARG A 1 245 ? 6.110 -5.001 11.105 1.00 88.00 245 ARG A C 1
ATOM 1854 O O . ARG A 1 245 ? 5.566 -5.120 12.200 1.00 88.00 245 ARG A O 1
ATOM 1861 N N . HIS A 1 246 ? 6.159 -3.850 10.436 1.00 86.75 246 HIS A N 1
ATOM 1862 C CA . HIS A 1 246 ? 5.562 -2.601 10.906 1.00 86.75 246 HIS A CA 1
ATOM 1863 C C . HIS A 1 246 ? 4.065 -2.772 11.197 1.00 86.75 246 HIS A C 1
ATOM 1865 O O . HIS A 1 246 ? 3.624 -2.530 12.323 1.00 86.75 246 HIS A O 1
ATOM 1871 N N . TYR A 1 247 ? 3.300 -3.281 10.226 1.00 85.75 247 TYR A N 1
ATOM 1872 C CA . TYR A 1 247 ? 1.863 -3.505 10.395 1.00 85.75 247 TYR A CA 1
ATOM 1873 C C . TYR A 1 247 ? 1.534 -4.579 11.429 1.00 85.75 247 TYR A C 1
ATOM 1875 O O . TYR A 1 247 ? 0.599 -4.408 12.208 1.00 85.75 247 TYR A O 1
ATOM 1883 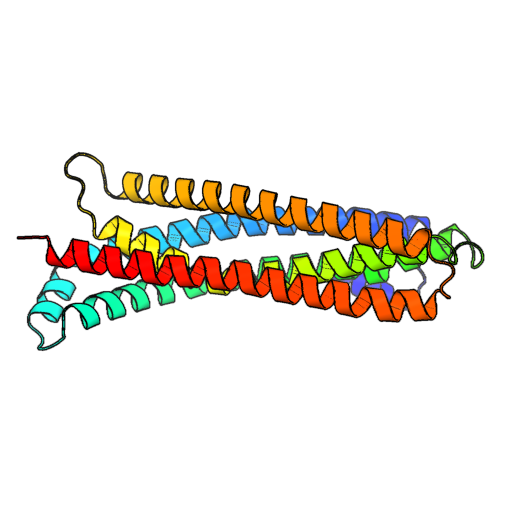N N . SER A 1 248 ? 2.310 -5.662 11.499 1.00 88.50 248 SER A N 1
ATOM 1884 C CA . SER A 1 248 ? 2.123 -6.711 12.506 1.00 88.50 248 SER A CA 1
ATOM 1885 C C . SER A 1 248 ? 2.344 -6.184 13.927 1.00 88.50 248 SER A C 1
ATOM 1887 O O . SER A 1 248 ? 1.510 -6.420 14.803 1.00 88.50 248 SER A O 1
ATOM 1889 N N . ILE A 1 249 ? 3.421 -5.422 14.147 1.00 88.81 249 ILE A N 1
ATOM 1890 C CA . ILE A 1 249 ? 3.711 -4.794 15.442 1.00 88.81 249 ILE A CA 1
ATOM 1891 C C . ILE A 1 249 ? 2.620 -3.784 15.796 1.00 88.81 249 ILE A C 1
ATOM 1893 O O . ILE A 1 249 ? 2.160 -3.761 16.937 1.00 88.81 249 ILE A O 1
ATOM 1897 N N . MET A 1 250 ? 2.196 -2.960 14.835 1.00 87.44 250 MET A N 1
ATOM 1898 C CA . MET A 1 250 ? 1.118 -1.999 15.049 1.00 87.44 250 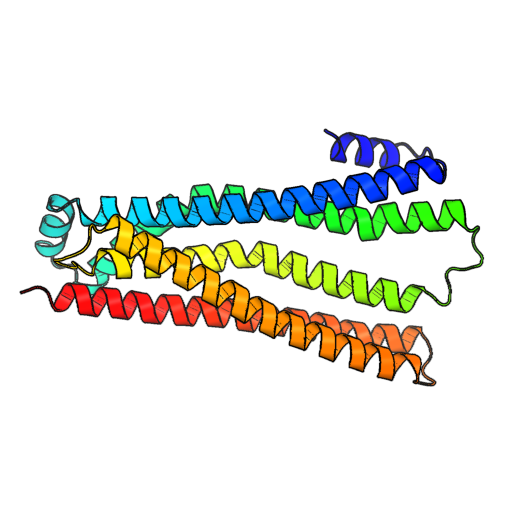MET A CA 1
ATOM 1899 C C . MET A 1 250 ? -0.181 -2.706 15.443 1.00 87.44 250 MET A C 1
ATOM 1901 O O . MET A 1 250 ? -0.759 -2.368 16.467 1.00 87.44 250 MET A O 1
ATOM 1905 N N . THR A 1 251 ? -0.587 -3.735 14.698 1.00 87.88 251 THR A N 1
ATOM 1906 C CA . THR A 1 251 ? -1.803 -4.515 14.975 1.00 87.88 251 THR A CA 1
ATOM 1907 C C . THR A 1 251 ? -1.776 -5.086 16.392 1.00 87.88 251 THR A C 1
ATOM 1909 O O . THR A 1 251 ? -2.713 -4.876 17.157 1.00 87.88 251 THR A O 1
ATOM 1912 N N . ALA A 1 252 ? -0.675 -5.735 16.785 1.00 88.62 252 ALA A N 1
ATOM 1913 C CA . ALA A 1 252 ? -0.533 -6.310 18.122 1.00 88.62 252 ALA A CA 1
ATOM 1914 C C . ALA A 1 252 ? -0.572 -5.242 19.231 1.00 88.62 252 ALA A C 1
ATOM 1916 O O . ALA A 1 252 ? -1.265 -5.410 20.234 1.00 88.62 252 ALA A O 1
ATOM 1917 N N . ARG A 1 253 ? 0.143 -4.123 19.047 1.00 89.56 253 ARG A N 1
ATOM 1918 C CA . ARG A 1 253 ? 0.182 -3.022 20.024 1.00 89.56 253 ARG A CA 1
ATOM 1919 C C . ARG A 1 253 ? -1.174 -2.343 20.181 1.00 89.56 253 ARG A C 1
ATOM 1921 O O . ARG A 1 253 ? -1.561 -2.043 21.307 1.00 89.56 253 ARG A O 1
ATOM 1928 N N . GLU A 1 254 ? -1.875 -2.081 19.082 1.00 87.06 254 GLU A N 1
ATOM 1929 C CA . GLU A 1 254 ? -3.171 -1.402 19.127 1.00 87.06 254 GLU A CA 1
ATOM 1930 C C . GLU A 1 254 ? -4.276 -2.325 19.653 1.00 87.06 254 GLU A C 1
ATOM 1932 O O . GLU A 1 254 ? -5.058 -1.882 20.489 1.00 87.06 254 GLU A O 1
ATOM 1937 N N . LEU A 1 255 ? -4.283 -3.619 19.303 1.00 85.56 255 LEU A N 1
ATOM 1938 C CA . LEU A 1 255 ? -5.191 -4.590 19.931 1.00 85.56 255 LEU A CA 1
ATOM 1939 C C . LEU A 1 255 ? -4.975 -4.662 21.445 1.00 85.56 255 LEU A C 1
ATOM 1941 O O . LEU A 1 255 ? -5.935 -4.587 22.206 1.00 85.56 255 LEU A O 1
ATOM 1945 N N . HIS A 1 256 ? -3.721 -4.704 21.897 1.00 86.25 256 HIS A N 1
ATOM 1946 C CA . HIS A 1 256 ? -3.428 -4.716 23.327 1.00 86.25 256 HIS A CA 1
ATOM 1947 C C . HIS A 1 256 ? -3.829 -3.408 24.034 1.00 86.25 256 HIS A C 1
ATOM 1949 O O . HIS A 1 256 ? -4.221 -3.404 25.201 1.00 86.25 256 HIS A O 1
ATOM 1955 N N . ARG A 1 257 ? -3.764 -2.266 23.340 1.00 83.94 257 ARG A N 1
ATOM 1956 C CA . ARG A 1 257 ? -4.282 -0.991 23.861 1.00 83.94 257 ARG A CA 1
ATOM 1957 C C . ARG A 1 257 ? -5.806 -0.968 23.918 1.00 83.94 257 ARG A C 1
ATOM 1959 O O . ARG A 1 257 ? -6.336 -0.418 24.879 1.00 83.94 257 ARG A O 1
ATOM 1966 N N . ALA A 1 258 ? -6.482 -1.540 22.923 1.00 80.19 258 ALA A N 1
ATOM 1967 C CA . ALA A 1 258 ? -7.934 -1.690 22.915 1.00 80.19 258 ALA A CA 1
ATOM 1968 C C . ALA A 1 258 ? -8.392 -2.576 24.082 1.00 80.19 258 ALA A C 1
ATOM 1970 O O . ALA A 1 258 ? -9.304 -2.195 24.808 1.00 80.19 258 ALA A O 1
ATOM 1971 N N . GLU A 1 259 ? -7.687 -3.688 24.321 1.00 81.19 259 GLU A N 1
ATOM 1972 C CA . GLU A 1 259 ? -7.855 -4.546 25.499 1.00 81.19 259 GLU A CA 1
ATOM 1973 C C . GLU A 1 259 ? -7.769 -3.735 26.789 1.00 81.19 259 GLU A C 1
ATOM 1975 O O . GLU A 1 259 ? -8.756 -3.638 27.515 1.00 81.19 259 GLU A O 1
ATOM 1980 N N . ARG A 1 260 ? -6.637 -3.073 27.052 1.00 81.62 260 ARG A N 1
ATOM 1981 C CA . ARG A 1 260 ? -6.463 -2.280 28.283 1.00 81.62 260 ARG A CA 1
ATOM 1982 C C . ARG A 1 260 ? -7.536 -1.203 28.461 1.00 81.62 260 ARG A C 1
ATOM 1984 O O . ARG A 1 260 ? -8.002 -1.005 29.575 1.00 81.62 260 ARG A O 1
ATOM 1991 N N . ALA A 1 261 ? -7.923 -0.515 27.386 1.00 74.38 261 ALA A N 1
ATOM 1992 C CA . ALA A 1 261 ? -8.955 0.520 27.441 1.00 74.38 261 ALA A CA 1
ATOM 1993 C C . ALA A 1 261 ? -10.345 -0.054 27.758 1.00 74.38 261 ALA A C 1
ATOM 1995 O O . ALA A 1 261 ? -11.100 0.574 28.494 1.00 74.38 261 ALA A O 1
ATOM 1996 N N . ALA A 1 262 ? -10.670 -1.246 27.249 1.00 70.06 262 ALA A N 1
ATOM 1997 C CA . ALA A 1 262 ? -11.922 -1.930 27.561 1.00 70.06 262 ALA A CA 1
ATOM 1998 C C . ALA A 1 262 ? -11.974 -2.427 29.018 1.00 70.06 262 ALA A C 1
ATOM 2000 O O . ALA A 1 262 ? -13.039 -2.397 29.624 1.00 70.06 262 ALA A O 1
ATOM 2001 N N . PHE A 1 263 ? -10.834 -2.848 29.583 1.00 68.38 263 PHE A N 1
ATOM 2002 C CA . PHE A 1 263 ? -10.730 -3.312 30.975 1.00 68.38 263 PHE A CA 1
ATOM 2003 C C . PHE A 1 263 ? -10.642 -2.188 32.016 1.00 68.38 263 PHE A C 1
ATOM 2005 O O . PHE A 1 263 ? -10.875 -2.439 33.191 1.00 68.38 263 PHE A O 1
ATOM 2012 N N . ALA A 1 264 ? -10.275 -0.972 31.608 1.00 64.88 264 ALA A N 1
ATOM 2013 C CA . ALA A 1 264 ? -10.121 0.172 32.507 1.00 64.88 264 ALA A CA 1
ATOM 2014 C C . ALA A 1 264 ? -11.416 0.983 32.710 1.00 64.88 264 ALA A C 1
ATOM 2016 O O . ALA A 1 264 ? -11.396 1.965 33.447 1.00 64.88 264 ALA A O 1
ATOM 2017 N N . GLN A 1 265 ? -12.516 0.623 32.038 1.00 56.84 265 GLN A N 1
ATOM 2018 C CA . GLN A 1 265 ? -13.815 1.262 32.257 1.00 56.84 265 GLN A CA 1
ATOM 2019 C C . GLN A 1 265 ? -14.457 0.666 33.524 1.00 56.84 265 GLN A C 1
ATOM 2021 O O . GLN A 1 265 ? -14.674 -0.548 33.531 1.00 56.84 265 GLN A O 1
ATOM 2026 N N . PRO A 1 266 ? -14.699 1.475 34.577 1.00 47.53 266 PRO A N 1
ATOM 2027 C CA . PRO A 1 266 ? -15.345 1.027 35.811 1.00 47.53 266 PRO A CA 1
ATOM 2028 C C . PRO A 1 266 ? -16.809 0.627 35.596 1.00 47.53 266 PRO A C 1
ATOM 2030 O O . PRO A 1 266 ? -17.443 1.153 34.647 1.00 47.53 266 PRO A O 1
#

Sequence (266 aa):
VYAALVLYSALRGGQPGAPTALLLAEAGESAAGLLLILSLGAALLLDFACLNAAFRVLEQRAVNDLLRLSRVSNRGIIVSHYAAVRLTGWRWMISVFHLRLVGAAALIACRFVFLPLAEQAALGSASSGLNGFDQMIEYAITLCLGVVFVLEVRWRLDGVSARTLAASARRHADLPPIFVGVFSLLRLWIVQIAALGVILFFLIALSLVTINFLENSPLPAALQIVLATPCALGITVLLRFFVRRHYSIMTARELHRAERAAFAQP

Foldseek 3Di:
DLVVVVVVCVVVPPQDALVRLVVSLVVLLVVLVVLVVVLVVLLVVLLVQLLVLLLVLVVPVVVVVVCVVDPDPPLNVLVVSLVRSLVRSVVSLVVSLVSLLVSLVSNLCSLVPRVVSSCCNPPPPPPCPPCVVVSVLVSLLSNLCSVLSSVLSVLSSLLSSLQSNLLSLDDDVPDDSVVSSVVSVVVVVVVVVVVVVVLVVVVVVVSVVLCVPLVPDPDDPVVSVVVVVVVSVVSSVVSNVVSNVVSVVSSVVSSVSSVVSNVPDD

pLDDT: mean 73.22, std 12.11, range [39.66, 89.56]

Radius of gyration: 23.88 Å; chains: 1; bounding box: 63×33×73 Å

Secondary structure (DSSP, 8-state):
-HHHHHHHHHHTT----HHHHHHHHHHHHHHHHHHHHHHHHHHHHHHHHHHHHHHHHHH-HHHHHHHHHTT--HHHHHHHHHHHHHHHHHHHHHHHHHHHHHHHHHHHHIIIIIHHHHHHHHH-TTSTTSSHHHHHHHHHHHHHHHHHHHHHHHHHHHHHHHHHHHHHH---SSS-HHHHHHHHHHHHHHHHHHHHHHHHHHHHHHHHHHHHHHHT----HHHHHHHHHHHHHHHHHHHHHHHHHHHHHHHHHHHHHHHHHHHT--